Protein AF-A0A5S3W8J3-F1 (afdb_monomer)

Secondary structure (DSSP, 8-state):
---PPBTBTTBPEEPP-S---HHHHHHHHTTSS-------HHHHHTBTT-----SS-TTTTS--GGGSPB-SSHHHHHHHH-TTS-HHHHHHHHHHHHHHHHTT-SEEEEE-SSS---GGGBSBTTBEEEEETTEEEEE-EE-S-HHHHHHHHTTS---HHHHHHHHHHHHHTTSEEEEEEESTTBHHHHHHT-----EEEEEEEEE-THHHHB--TTTBPP--

pLDDT: mean 80.4, std 16.74, range [37.88, 96.88]

Solvent-accessible surface area (backbone atoms only — not comparable to full-atom values): 12838 Å² total; per-residue (Å²): 128,83,89,72,32,59,17,12,87,91,20,22,30,47,54,64,82,87,74,78,27,68,70,61,45,57,59,40,65,76,71,57,86,85,85,82,87,78,85,43,63,53,42,37,74,38,32,76,75,28,84,54,69,45,91,89,38,94,64,41,40,52,63,50,64,82,82,40,54,79,43,80,78,17,40,66,54,34,56,75,49,42,86,85,59,50,74,67,50,47,52,51,52,51,50,50,50,53,56,28,60,78,66,78,36,60,53,38,32,32,29,69,48,89,68,91,72,76,61,92,66,37,26,47,101,91,30,30,23,32,29,57,95,92,46,73,48,79,32,54,67,48,89,59,37,45,38,58,56,50,16,62,76,67,73,42,94,48,54,51,70,59,46,52,55,42,51,56,51,39,33,26,52,53,57,28,45,72,28,64,45,32,39,64,35,13,55,56,29,55,75,60,76,60,94,57,92,50,75,68,53,33,29,39,43,27,58,37,71,59,38,36,38,33,53,50,59,85,41,58,60,76,88,127

Structure (mmCIF, N/CA/C/O backbone):
data_AF-A0A5S3W8J3-F1
#
_entry.id   AF-A0A5S3W8J3-F1
#
loop_
_atom_site.group_PDB
_atom_site.id
_atom_site.type_symbol
_atom_site.label_atom_id
_atom_site.label_alt_id
_atom_site.label_comp_id
_atom_site.label_asym_id
_atom_site.label_entity_id
_atom_site.label_seq_id
_atom_site.pdbx_PDB_ins_code
_atom_site.Cartn_x
_atom_site.Cartn_y
_atom_site.Cartn_z
_atom_site.occupancy
_atom_site.B_iso_or_equiv
_atom_site.auth_seq_id
_atom_site.auth_comp_id
_atom_site.auth_asym_id
_atom_site.auth_atom_id
_atom_site.pdbx_PDB_model_num
ATOM 1 N N . MET A 1 1 ? 26.047 4.922 -21.333 1.00 49.88 1 MET A N 1
ATOM 2 C CA . MET A 1 1 ? 25.301 4.084 -20.369 1.00 49.88 1 MET A CA 1
ATOM 3 C C . MET A 1 1 ? 24.107 3.508 -21.102 1.00 49.88 1 MET A C 1
ATOM 5 O O . MET A 1 1 ? 23.427 4.288 -21.758 1.00 49.88 1 MET A O 1
ATOM 9 N N . LYS A 1 2 ? 23.883 2.186 -21.056 1.00 52.09 2 LYS A N 1
ATOM 10 C CA . LYS A 1 2 ? 22.589 1.620 -21.470 1.00 52.09 2 LYS A CA 1
ATOM 11 C C . LYS A 1 2 ? 21.506 2.302 -20.625 1.00 52.09 2 LYS A C 1
ATOM 13 O O . LYS A 1 2 ? 21.704 2.461 -19.422 1.00 52.09 2 LYS A O 1
ATOM 18 N N . ASN A 1 3 ? 20.427 2.769 -21.249 1.00 63.28 3 ASN A N 1
ATO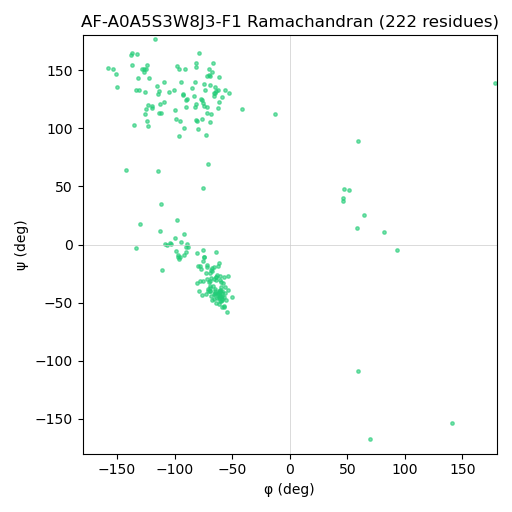M 19 C CA . ASN A 1 3 ? 19.243 3.180 -20.502 1.00 63.28 3 ASN A CA 1
ATOM 20 C C . ASN A 1 3 ? 18.641 1.903 -19.925 1.00 63.28 3 ASN A C 1
ATOM 22 O O . ASN A 1 3 ? 18.110 1.091 -20.672 1.00 63.28 3 ASN A O 1
ATOM 26 N N . VAL A 1 4 ? 18.825 1.703 -18.625 1.00 82.56 4 VAL A N 1
ATOM 27 C CA . VAL A 1 4 ? 18.239 0.583 -17.897 1.00 82.56 4 VAL A CA 1
ATOM 28 C C . VAL A 1 4 ? 16.881 1.044 -17.378 1.00 82.56 4 VAL A C 1
ATOM 30 O O . VAL A 1 4 ? 16.799 2.082 -16.712 1.00 82.56 4 VAL A O 1
ATOM 33 N N . ASN A 1 5 ? 15.823 0.311 -17.723 1.00 88.31 5 ASN A N 1
ATOM 34 C CA . ASN A 1 5 ? 14.450 0.661 -17.369 1.00 88.31 5 ASN A CA 1
ATOM 35 C C . ASN A 1 5 ? 14.268 0.686 -15.846 1.00 88.31 5 ASN A C 1
ATOM 37 O O . ASN A 1 5 ? 14.860 -0.119 -15.124 1.00 88.31 5 ASN A O 1
ATOM 41 N N . LEU A 1 6 ? 13.447 1.611 -15.341 1.00 89.94 6 LEU A N 1
ATOM 42 C CA . LEU A 1 6 ? 13.066 1.595 -13.926 1.00 89.94 6 LEU A CA 1
ATOM 43 C C . LEU A 1 6 ? 12.250 0.334 -13.649 1.00 89.94 6 LEU A C 1
ATOM 45 O O . LEU A 1 6 ? 11.290 0.077 -14.372 1.00 89.94 6 LEU A O 1
ATOM 49 N N . GLY A 1 7 ? 12.612 -0.407 -12.602 1.00 90.38 7 GLY A N 1
ATOM 50 C CA . GLY A 1 7 ? 11.942 -1.660 -12.258 1.00 90.38 7 GLY A CA 1
ATOM 51 C C . GLY A 1 7 ? 12.414 -2.872 -13.051 1.00 90.38 7 GLY A C 1
ATOM 52 O O . GLY A 1 7 ? 11.766 -3.902 -12.984 1.00 90.38 7 GLY A O 1
ATOM 53 N N . SER A 1 8 ? 13.503 -2.781 -13.810 1.00 93.12 8 SER A N 1
ATOM 54 C CA . SER A 1 8 ? 14.156 -3.973 -14.380 1.00 93.12 8 SER A CA 1
ATOM 55 C C . SER A 1 8 ? 15.010 -4.690 -13.328 1.00 93.12 8 SER A C 1
ATOM 57 O O . SER A 1 8 ? 15.373 -4.085 -12.318 1.00 93.12 8 SER A O 1
ATOM 59 N N . ALA A 1 9 ? 15.416 -5.933 -13.579 1.00 91.81 9 ALA A N 1
ATOM 60 C CA . ALA A 1 9 ? 16.305 -6.705 -12.706 1.00 91.81 9 ALA A CA 1
ATOM 61 C C . ALA A 1 9 ? 17.651 -5.995 -12.470 1.00 91.81 9 ALA A C 1
ATOM 63 O O . ALA A 1 9 ? 18.241 -6.060 -11.393 1.00 91.81 9 ALA A O 1
ATOM 64 N N . GLU A 1 10 ? 18.143 -5.265 -13.477 1.00 90.69 10 GLU A N 1
ATOM 65 C CA . GLU A 1 10 ? 19.367 -4.466 -13.371 1.00 90.69 10 GLU A CA 1
ATOM 66 C C . GLU A 1 10 ? 19.153 -3.148 -12.599 1.00 90.69 10 GLU A C 1
ATOM 68 O O . GLU A 1 10 ? 20.113 -2.568 -12.078 1.00 90.69 10 GLU A O 1
ATOM 73 N N . ASN A 1 11 ? 17.910 -2.662 -12.505 1.00 91.25 11 ASN A N 1
ATOM 74 C CA . ASN A 1 11 ? 17.557 -1.424 -11.814 1.00 91.25 11 ASN A CA 1
ATOM 75 C C . ASN A 1 11 ? 16.214 -1.513 -11.058 1.00 91.25 11 ASN A C 1
ATOM 77 O O . ASN A 1 11 ? 15.269 -0.773 -11.382 1.00 91.25 11 ASN A O 1
ATOM 81 N N . PRO A 1 12 ? 16.126 -2.385 -10.037 1.00 92.69 12 PRO A N 1
ATOM 82 C CA . PRO A 1 12 ? 14.902 -2.587 -9.283 1.00 92.69 12 PRO A CA 1
ATOM 83 C C . PRO A 1 12 ? 14.545 -1.334 -8.486 1.00 92.69 12 PRO A C 1
ATOM 85 O O . PRO A 1 12 ? 15.412 -0.518 -8.136 1.00 92.69 12 PRO A O 1
ATOM 88 N N . ILE A 1 13 ? 13.258 -1.193 -8.173 1.00 92.00 13 ILE A N 1
ATOM 89 C CA . ILE A 1 13 ? 12.790 -0.153 -7.255 1.00 92.00 13 ILE A CA 1
ATOM 90 C C . ILE A 1 13 ? 13.006 -0.609 -5.822 1.00 92.00 13 ILE A C 1
ATOM 92 O O . ILE A 1 13 ? 12.465 -1.617 -5.385 1.00 92.00 13 ILE A O 1
ATOM 96 N N . ILE A 1 14 ? 13.782 0.169 -5.083 1.00 88.12 14 ILE A N 1
ATOM 97 C CA . ILE A 1 14 ? 14.005 -0.030 -3.662 1.00 88.12 14 ILE A CA 1
ATOM 98 C C . ILE A 1 14 ? 12.751 0.420 -2.923 1.00 88.12 14 ILE A C 1
ATOM 100 O O . ILE A 1 14 ? 12.330 1.578 -3.014 1.00 88.12 14 ILE A O 1
ATOM 104 N N . LEU A 1 15 ? 12.142 -0.515 -2.208 1.00 86.25 15 LEU A N 1
ATOM 105 C CA . LEU A 1 15 ? 10.943 -0.261 -1.438 1.00 86.25 15 LEU A CA 1
ATOM 106 C C . LEU A 1 15 ? 11.244 0.624 -0.238 1.00 86.25 15 LEU A C 1
ATOM 108 O O . LEU A 1 15 ? 12.286 0.542 0.410 1.00 86.25 15 LEU A O 1
ATOM 112 N N . LYS A 1 16 ? 10.268 1.460 0.090 1.00 75.19 16 LYS A N 1
ATOM 113 C CA . LYS A 1 16 ? 10.188 2.123 1.382 1.00 75.19 16 LYS A CA 1
ATOM 114 C C . LYS A 1 16 ? 10.036 1.031 2.459 1.00 75.19 16 LYS A C 1
ATOM 116 O O . LYS A 1 16 ? 9.041 0.316 2.431 1.00 75.19 16 LYS A O 1
ATOM 121 N N . ASN A 1 17 ? 11.000 0.911 3.383 1.00 62.25 17 ASN A N 1
ATOM 122 C CA . ASN A 1 17 ? 11.028 -0.111 4.447 1.00 62.25 17 ASN A CA 1
ATOM 123 C C . ASN A 1 17 ? 9.647 -0.345 5.094 1.00 62.25 17 ASN A C 1
ATOM 125 O O . ASN A 1 17 ? 9.070 0.546 5.726 1.00 62.25 17 ASN A O 1
ATOM 129 N N . LYS A 1 18 ? 9.103 -1.560 4.957 1.00 55.25 18 LYS A N 1
ATOM 130 C CA . LYS A 1 18 ? 7.740 -1.880 5.407 1.00 55.25 18 LYS A CA 1
ATOM 131 C C . LYS A 1 18 ? 7.605 -1.878 6.931 1.00 55.25 18 LYS A C 1
ATOM 133 O O . LYS A 1 18 ? 6.576 -1.463 7.457 1.00 55.25 18 LYS A O 1
ATOM 138 N N . HIS A 1 19 ? 8.646 -2.237 7.677 1.00 49.50 19 HIS A N 1
ATOM 139 C CA . HIS A 1 19 ? 8.523 -2.494 9.113 1.00 49.50 19 HIS A CA 1
ATOM 140 C C . HIS A 1 19 ? 9.657 -1.839 9.893 1.00 49.50 19 HIS A C 1
ATOM 142 O O . HIS A 1 19 ? 10.770 -2.344 9.934 1.00 49.50 19 HIS A O 1
ATOM 148 N N . GLN A 1 20 ? 9.357 -0.718 10.547 1.00 47.09 20 GLN A N 1
ATOM 149 C CA . GLN A 1 20 ? 10.141 -0.306 11.703 1.00 47.09 20 GLN A CA 1
ATOM 150 C C . GLN A 1 20 ? 9.402 -0.804 12.923 1.00 47.09 20 GLN A C 1
ATOM 152 O O . GLN A 1 20 ? 8.443 -0.191 13.393 1.00 47.09 20 GLN A O 1
ATOM 157 N N . ASP A 1 21 ? 9.811 -1.984 13.351 1.00 48.62 21 ASP A N 1
ATOM 158 C CA . ASP A 1 21 ? 9.540 -2.462 14.680 1.00 48.62 21 ASP A CA 1
ATOM 159 C C . ASP A 1 21 ? 10.894 -2.701 15.325 1.00 48.62 21 ASP A C 1
ATOM 161 O O . ASP A 1 21 ? 11.708 -3.454 14.797 1.00 48.62 21 ASP A O 1
ATOM 165 N N . ILE A 1 22 ? 11.203 -1.976 16.390 1.00 45.53 22 ILE A N 1
ATOM 166 C CA . ILE A 1 22 ? 12.603 -1.704 16.730 1.00 45.53 22 ILE A CA 1
ATOM 167 C C . ILE A 1 22 ? 13.326 -2.957 17.270 1.00 45.53 22 ILE A C 1
ATOM 169 O O . ILE A 1 22 ? 14.545 -3.090 17.192 1.00 45.53 22 ILE A O 1
ATOM 173 N N . GLU A 1 23 ? 12.570 -3.972 17.692 1.00 46.81 23 GLU A N 1
ATOM 174 C CA . GLU A 1 23 ? 13.082 -5.323 17.961 1.00 46.81 23 GLU A CA 1
ATOM 175 C C . GLU A 1 23 ? 13.475 -6.078 16.670 1.00 46.81 23 GLU A C 1
ATOM 177 O O . GLU A 1 23 ? 14.518 -6.738 16.626 1.00 46.81 23 GLU A O 1
ATOM 182 N N . SER A 1 24 ? 12.712 -5.930 15.581 1.00 43.75 24 SER A N 1
ATOM 183 C CA . SER A 1 24 ? 13.071 -6.434 14.245 1.00 43.75 24 SER A CA 1
ATOM 184 C C . SER A 1 24 ? 14.255 -5.658 13.656 1.00 43.75 24 SER A C 1
ATOM 186 O O . SER A 1 24 ? 15.147 -6.262 13.060 1.00 43.75 24 SER A O 1
ATOM 188 N N . GLU A 1 25 ? 14.346 -4.350 13.912 1.00 42.38 25 GLU A N 1
ATOM 189 C CA . GLU A 1 25 ? 15.518 -3.536 13.566 1.00 42.38 25 GLU A CA 1
ATOM 190 C C . GLU A 1 25 ? 16.756 -3.926 14.374 1.00 42.38 25 GLU A C 1
ATOM 192 O O . GLU A 1 25 ? 17.839 -3.960 13.813 1.00 42.38 25 GLU A O 1
ATOM 197 N N . LYS A 1 26 ? 16.650 -4.307 15.653 1.00 45.38 26 LYS A N 1
ATOM 198 C CA . LYS A 1 26 ? 17.792 -4.836 16.430 1.00 45.38 26 LYS A CA 1
ATOM 199 C C . LYS A 1 26 ? 18.266 -6.204 15.936 1.00 45.38 26 LYS A C 1
ATOM 201 O O . LYS A 1 26 ? 19.452 -6.515 16.071 1.00 45.38 26 LYS A O 1
ATOM 206 N N . TYR A 1 27 ? 17.378 -7.018 15.366 1.00 41.97 27 TYR A N 1
ATOM 207 C CA . TYR A 1 27 ? 17.739 -8.276 14.704 1.00 41.97 27 TYR A CA 1
ATOM 208 C C . TYR A 1 27 ? 18.439 -8.027 13.353 1.00 41.97 27 TYR A C 1
ATOM 210 O O . TYR A 1 27 ? 19.477 -8.638 13.081 1.00 41.97 27 TYR A O 1
ATOM 218 N N . TYR A 1 28 ? 17.947 -7.071 12.556 1.00 38.44 28 TYR A N 1
ATOM 219 C CA . TYR A 1 28 ? 18.505 -6.703 11.246 1.00 38.44 28 TYR A CA 1
ATOM 220 C C . TYR A 1 28 ? 19.733 -5.777 11.307 1.00 38.44 28 TYR A C 1
ATOM 222 O O . TYR A 1 28 ? 20.656 -5.956 10.521 1.00 38.44 28 TYR A O 1
ATOM 230 N N . ALA A 1 29 ? 19.844 -4.872 12.280 1.00 41.94 29 ALA A N 1
ATOM 231 C CA . ALA A 1 29 ? 21.015 -4.018 12.517 1.00 41.94 29 ALA A CA 1
ATOM 232 C C . ALA A 1 29 ? 22.239 -4.824 12.979 1.00 41.94 29 ALA A C 1
ATOM 234 O O . ALA A 1 29 ? 23.376 -4.410 12.760 1.00 41.94 29 ALA A O 1
ATOM 235 N N . ARG A 1 30 ? 22.027 -6.020 13.549 1.00 44.19 30 ARG A N 1
ATOM 236 C CA . ARG A 1 30 ? 23.094 -7.018 13.742 1.00 44.19 30 ARG A CA 1
ATOM 237 C C . ARG A 1 30 ? 23.500 -7.720 12.435 1.00 44.19 30 ARG A C 1
ATOM 239 O O . ARG A 1 30 ? 24.518 -8.405 12.434 1.00 44.19 30 ARG A O 1
ATOM 246 N N . HIS A 1 31 ? 22.747 -7.551 11.341 1.00 38.81 31 HIS A N 1
ATOM 247 C CA . HIS A 1 31 ? 22.879 -8.335 10.108 1.00 38.81 31 HIS A CA 1
ATOM 248 C C . HIS A 1 31 ? 22.887 -7.576 8.765 1.00 38.81 31 HIS A C 1
ATOM 250 O O . HIS A 1 31 ? 23.117 -8.264 7.772 1.00 38.81 31 HIS A O 1
ATOM 256 N N . LYS A 1 32 ? 22.721 -6.240 8.670 1.00 37.88 32 LYS A N 1
ATOM 257 C CA . LYS A 1 32 ? 23.235 -5.384 7.565 1.00 37.88 32 LYS A CA 1
ATOM 258 C C . LYS A 1 32 ? 22.868 -3.892 7.699 1.00 37.88 32 LYS A C 1
ATOM 260 O O . LYS A 1 32 ? 21.759 -3.531 8.049 1.00 37.88 32 LYS A O 1
ATOM 265 N N . ASN A 1 33 ? 23.862 -3.065 7.374 1.00 38.34 33 ASN A N 1
ATOM 266 C CA . ASN A 1 33 ? 23.920 -1.611 7.173 1.00 38.34 33 ASN A CA 1
ATOM 267 C C . ASN A 1 33 ? 22.609 -0.799 7.044 1.00 38.34 33 ASN A C 1
ATOM 269 O O . ASN A 1 33 ? 22.008 -0.783 5.979 1.00 38.34 33 ASN A O 1
ATOM 273 N N . GLY A 1 34 ? 22.360 0.040 8.060 1.00 44.78 34 GLY A N 1
ATOM 274 C CA . GLY A 1 34 ? 21.837 1.411 7.952 1.00 44.78 34 GLY A CA 1
ATOM 275 C C . GLY A 1 34 ? 20.473 1.597 7.290 1.00 44.78 34 GLY A C 1
ATOM 276 O O . GLY A 1 34 ? 20.418 1.919 6.109 1.00 44.78 34 GLY A O 1
ATOM 277 N N . ASP A 1 35 ? 19.402 1.542 8.083 1.00 39.00 35 ASP A N 1
ATOM 278 C CA . ASP A 1 35 ? 18.038 1.777 7.607 1.00 39.00 35 ASP A CA 1
ATOM 279 C C . ASP A 1 35 ? 17.439 3.106 8.095 1.00 39.00 35 ASP A C 1
ATOM 281 O O . ASP A 1 35 ? 17.642 3.556 9.223 1.00 39.00 35 ASP A O 1
ATOM 285 N N . MET A 1 36 ? 16.727 3.764 7.176 1.00 42.25 36 MET A N 1
ATOM 286 C CA . MET A 1 36 ? 16.136 5.096 7.307 1.00 42.25 36 MET A CA 1
ATOM 287 C C . MET A 1 36 ? 14.758 5.034 7.979 1.00 42.25 36 MET A C 1
ATOM 289 O O . MET A 1 36 ? 13.901 4.248 7.577 1.00 42.25 36 MET A O 1
ATOM 293 N N . TYR A 1 37 ? 14.526 5.932 8.943 1.00 44.09 37 TYR A N 1
ATOM 294 C CA . TYR A 1 37 ? 13.247 6.064 9.639 1.00 44.09 37 TYR A CA 1
ATOM 295 C C . TYR A 1 37 ? 12.110 6.532 8.728 1.00 44.09 37 TYR A C 1
ATOM 297 O O . TYR A 1 37 ? 12.206 7.568 8.068 1.00 44.09 37 TYR A O 1
ATOM 305 N N . ILE A 1 38 ? 11.001 5.792 8.732 1.00 51.91 38 ILE A N 1
ATOM 306 C CA . ILE A 1 38 ? 9.759 6.189 8.073 1.00 51.91 38 ILE A CA 1
ATOM 307 C C . ILE A 1 38 ? 8.837 6.767 9.130 1.00 51.91 38 ILE A C 1
ATOM 309 O O . ILE A 1 38 ? 8.249 6.057 9.945 1.00 51.91 38 ILE A O 1
ATOM 313 N N . HIS A 1 39 ? 8.679 8.082 9.062 1.00 55.72 39 HIS A N 1
ATOM 314 C CA . HIS A 1 39 ? 7.758 8.831 9.896 1.00 55.72 39 HIS A CA 1
ATOM 315 C C . HIS A 1 39 ? 6.310 8.371 9.656 1.00 55.72 39 HIS A C 1
ATOM 317 O O . HIS A 1 39 ? 5.812 8.423 8.529 1.00 55.72 39 HIS A O 1
ATOM 323 N N . ARG A 1 40 ? 5.638 7.927 10.728 1.00 68.50 40 ARG A N 1
ATOM 324 C CA . ARG A 1 40 ? 4.272 7.363 10.735 1.00 68.50 40 ARG A CA 1
ATOM 325 C C . ARG A 1 40 ? 3.322 8.284 11.517 1.00 68.50 40 ARG A C 1
ATOM 327 O O . ARG A 1 40 ? 2.803 7.890 12.564 1.00 68.50 40 ARG A O 1
ATOM 334 N N . PRO A 1 41 ? 3.102 9.525 11.046 1.00 69.44 41 PRO A N 1
ATOM 335 C CA . PRO A 1 41 ? 2.558 10.598 11.872 1.00 69.44 41 PRO A CA 1
ATOM 336 C C . PRO A 1 41 ? 1.156 10.306 12.392 1.00 69.44 41 PRO A C 1
ATOM 338 O O . PRO A 1 41 ? 0.873 10.579 13.551 1.00 69.44 41 PRO A O 1
ATOM 341 N N . LEU A 1 42 ? 0.268 9.750 11.560 1.00 84.00 42 LEU A N 1
ATOM 342 C CA . LEU A 1 42 ? -1.132 9.576 11.952 1.00 84.00 42 LEU A CA 1
ATOM 343 C C . LEU A 1 42 ? -1.333 8.371 12.867 1.00 84.00 42 LEU A C 1
ATOM 345 O O . LEU A 1 42 ? -2.082 8.478 13.836 1.00 84.00 42 LEU A O 1
ATOM 349 N N . LEU A 1 43 ? -0.655 7.248 12.605 1.00 84.88 43 LEU A N 1
ATOM 350 C CA . LEU A 1 43 ? -0.687 6.101 13.517 1.00 84.88 43 LEU A CA 1
ATOM 351 C C . LEU A 1 43 ? -0.142 6.489 14.898 1.00 84.88 43 LEU A C 1
ATOM 353 O O . LEU A 1 43 ? -0.766 6.178 15.914 1.00 84.88 43 LEU A O 1
ATOM 357 N N . GLN A 1 44 ? 0.978 7.219 14.926 1.00 80.62 44 GLN A N 1
ATOM 358 C CA . GLN A 1 44 ? 1.604 7.669 16.168 1.00 80.62 44 GLN A CA 1
ATOM 359 C C . GLN A 1 44 ? 0.727 8.673 16.926 1.00 80.62 44 GLN A C 1
ATOM 361 O O . GLN A 1 44 ? 0.480 8.519 18.120 1.00 80.62 44 GLN A O 1
ATOM 366 N N . MET A 1 45 ? 0.191 9.668 16.220 1.00 82.88 45 MET A N 1
ATOM 367 C CA . MET A 1 45 ? -0.644 10.721 16.802 1.00 82.88 45 MET A CA 1
ATOM 368 C C . MET A 1 45 ? -1.966 10.204 17.385 1.00 82.88 45 MET A C 1
ATOM 370 O O . MET A 1 45 ? -2.520 10.829 18.288 1.00 82.88 45 MET A O 1
ATOM 374 N N . HIS A 1 46 ? -2.508 9.104 16.857 1.00 87.25 46 HIS A N 1
ATOM 375 C CA . HIS A 1 46 ? -3.871 8.663 17.164 1.00 87.25 46 HIS A CA 1
ATOM 376 C C . HIS A 1 46 ? -3.961 7.354 17.955 1.00 87.25 46 HIS A C 1
ATOM 378 O O . HIS A 1 46 ? -5.061 6.811 18.092 1.00 87.25 46 HIS A O 1
ATOM 384 N N . THR A 1 47 ? -2.852 6.852 18.502 1.00 85.69 47 THR A N 1
ATOM 385 C CA . THR A 1 47 ? -2.845 5.627 19.316 1.00 85.69 47 THR A CA 1
ATOM 386 C C . THR A 1 47 ? -2.193 5.834 20.682 1.00 85.69 47 THR A C 1
ATOM 388 O O . THR A 1 47 ? -1.288 6.645 20.841 1.00 85.69 47 THR A O 1
ATOM 391 N N . LYS A 1 48 ? -2.668 5.087 21.688 1.00 76.69 48 LYS A N 1
ATOM 392 C CA . LYS A 1 48 ? -2.302 5.243 23.111 1.00 76.69 48 LYS A CA 1
ATOM 393 C C . LYS A 1 48 ? -0.819 5.001 23.442 1.00 76.69 48 LYS A C 1
ATOM 395 O O . LYS A 1 48 ? -0.377 5.433 24.498 1.00 76.69 48 LYS A O 1
ATOM 400 N N . ASN A 1 49 ? -0.055 4.334 22.575 1.00 62.75 49 ASN A N 1
ATOM 401 C CA . ASN A 1 49 ? 1.272 3.794 22.904 1.00 62.75 49 ASN A CA 1
ATOM 402 C C . ASN A 1 49 ? 2.472 4.675 22.476 1.00 62.75 49 ASN A C 1
ATOM 404 O O . ASN A 1 49 ? 3.572 4.146 22.371 1.00 62.75 49 ASN A O 1
ATOM 408 N N . ASN A 1 50 ? 2.305 5.989 22.242 1.00 58.66 50 ASN A N 1
ATOM 409 C CA . ASN A 1 50 ? 3.365 6.827 21.628 1.00 58.66 50 ASN A CA 1
ATOM 410 C C . ASN A 1 50 ? 3.707 8.140 22.355 1.00 58.66 50 ASN A C 1
ATOM 412 O O . ASN A 1 50 ? 4.254 9.045 21.728 1.00 58.66 50 ASN A O 1
ATOM 416 N N . HIS A 1 51 ? 3.348 8.316 23.629 1.00 51.81 51 HIS A N 1
ATOM 417 C CA . HIS A 1 51 ? 3.354 9.663 24.226 1.00 51.81 51 HIS A CA 1
ATOM 418 C C . HIS A 1 51 ? 4.435 9.975 25.256 1.00 51.81 51 HIS A C 1
ATOM 420 O O . HIS A 1 51 ? 4.499 11.122 25.690 1.00 51.81 51 HIS A O 1
ATOM 426 N N . GLU A 1 52 ? 5.332 9.050 25.587 1.00 46.44 52 GLU A N 1
ATOM 427 C CA . GLU A 1 52 ? 6.450 9.378 26.474 1.00 46.44 52 GLU A CA 1
ATOM 428 C C . GLU A 1 52 ? 7.770 9.001 25.811 1.00 46.44 52 GLU A C 1
ATOM 430 O O . GLU A 1 52 ? 8.041 7.830 25.566 1.00 46.44 52 GLU A O 1
ATOM 435 N N . LEU A 1 53 ? 8.549 10.038 25.481 1.00 52.84 53 LEU A N 1
ATOM 436 C CA . LEU A 1 53 ? 9.982 9.933 25.244 1.00 52.84 53 LEU A CA 1
ATOM 437 C C . LEU A 1 53 ? 10.638 9.717 26.617 1.00 52.84 53 LEU A C 1
ATOM 439 O O . LEU A 1 53 ? 10.876 10.672 27.358 1.00 52.84 53 LEU A O 1
ATOM 443 N N . ASP A 1 54 ? 10.859 8.464 26.982 1.00 52.69 54 ASP A N 1
ATOM 444 C CA . ASP A 1 54 ? 11.828 8.078 27.993 1.00 52.69 54 ASP A CA 1
ATOM 445 C C . ASP A 1 54 ? 13.223 8.571 27.569 1.00 52.69 54 ASP A C 1
ATOM 447 O O . ASP A 1 54 ? 13.694 8.343 26.456 1.00 52.69 54 ASP A O 1
ATOM 451 N N . LYS A 1 55 ? 13.892 9.295 28.465 1.00 56.66 55 LYS A N 1
ATOM 452 C CA . LYS A 1 55 ? 15.229 9.842 28.203 1.00 56.66 55 LYS A CA 1
ATOM 453 C C . LYS A 1 55 ? 16.308 8.759 28.196 1.00 56.66 55 LYS A C 1
ATOM 455 O O . LYS A 1 55 ? 17.378 9.008 27.642 1.00 56.66 55 LYS A O 1
ATOM 460 N N . ASP A 1 56 ? 16.020 7.601 28.787 1.00 59.31 56 ASP A N 1
ATOM 461 C CA . ASP A 1 56 ? 16.928 6.459 28.880 1.00 59.31 56 ASP A CA 1
ATOM 462 C C . ASP A 1 56 ? 16.671 5.411 27.777 1.00 59.31 56 ASP A C 1
ATOM 464 O O . ASP A 1 56 ? 17.511 4.538 27.554 1.00 59.31 56 ASP A O 1
ATOM 468 N N . ASP A 1 57 ? 15.559 5.532 27.039 1.00 56.47 57 ASP A N 1
ATOM 469 C CA . ASP A 1 57 ? 15.235 4.707 25.872 1.00 56.47 57 ASP A CA 1
ATOM 470 C C . ASP A 1 57 ? 15.005 5.591 24.630 1.00 56.47 57 ASP A C 1
ATOM 472 O O . ASP A 1 57 ? 13.928 6.167 24.476 1.00 56.47 57 ASP A O 1
ATOM 476 N N . PRO A 1 58 ? 15.971 5.701 23.698 1.00 54.7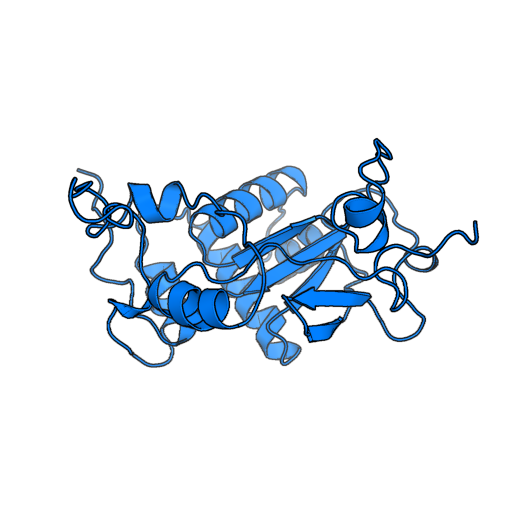8 58 PRO A N 1
ATOM 477 C CA . PRO A 1 58 ? 15.827 6.521 22.491 1.00 54.78 58 PRO A CA 1
ATOM 478 C C . PRO A 1 58 ? 14.715 6.045 21.532 1.00 54.78 58 PRO A C 1
ATOM 480 O O . PRO A 1 58 ? 14.431 6.728 20.548 1.00 54.78 58 PRO A O 1
ATOM 483 N N . GLU A 1 59 ? 14.096 4.891 21.799 1.00 50.94 59 GLU A N 1
ATOM 484 C CA . GLU A 1 59 ? 13.000 4.284 21.028 1.00 50.94 59 GLU A CA 1
ATOM 485 C C . GLU A 1 59 ? 11.611 4.620 21.585 1.00 50.94 59 GLU A C 1
ATOM 487 O O . GLU A 1 59 ? 10.577 4.356 20.959 1.00 50.94 59 GLU A O 1
ATOM 492 N N . SER A 1 60 ? 11.580 5.206 22.775 1.00 52.56 60 SER A N 1
ATOM 493 C CA . SER A 1 60 ? 10.365 5.642 23.441 1.00 52.56 60 SER A CA 1
ATOM 494 C C . SER A 1 60 ? 9.644 6.721 22.613 1.00 52.56 60 SER A C 1
ATOM 496 O O . SER A 1 60 ? 10.244 7.629 22.046 1.00 52.56 60 SER A O 1
ATOM 498 N N . GLY A 1 61 ? 8.329 6.578 22.439 1.00 55.22 61 GLY A N 1
ATOM 499 C CA . GLY A 1 61 ? 7.528 7.439 21.554 1.00 55.22 61 GLY A CA 1
ATOM 500 C C . GLY A 1 61 ? 7.327 6.922 20.120 1.00 55.22 61 GLY A C 1
ATOM 501 O O . GLY A 1 61 ? 6.544 7.511 19.372 1.00 55.22 61 GLY A O 1
ATOM 502 N N . LEU A 1 62 ? 7.956 5.806 19.731 1.00 63.12 62 LEU A N 1
ATOM 503 C CA . LEU A 1 62 ? 7.703 5.140 18.450 1.00 63.12 62 LEU A CA 1
ATOM 504 C C . LEU A 1 62 ? 6.662 4.015 18.577 1.00 63.12 62 LEU A C 1
ATOM 506 O O . LEU A 1 62 ? 6.668 3.229 19.523 1.00 63.12 62 LEU A O 1
ATOM 510 N N . PHE A 1 63 ? 5.778 3.914 17.580 1.00 71.94 63 PHE A N 1
ATOM 511 C CA . PHE A 1 63 ? 4.774 2.853 17.522 1.00 71.94 63 PHE A CA 1
ATOM 512 C C . PHE A 1 63 ? 5.416 1.502 17.203 1.00 71.94 63 PHE A C 1
ATOM 514 O O . PHE A 1 63 ? 5.948 1.320 16.109 1.00 71.94 63 PHE A O 1
ATOM 521 N N . ALA A 1 64 ? 5.293 0.548 18.124 1.00 72.31 64 ALA A N 1
ATOM 522 C CA . ALA A 1 64 ? 5.874 -0.787 18.011 1.00 72.31 64 ALA A CA 1
ATOM 523 C C . ALA A 1 64 ? 4.790 -1.866 17.838 1.00 72.31 64 ALA A C 1
ATOM 525 O O . ALA A 1 64 ? 4.004 -2.121 18.757 1.00 72.31 64 ALA A O 1
ATOM 526 N N . PHE A 1 65 ? 4.747 -2.517 16.671 1.00 74.50 65 PHE A N 1
ATOM 527 C CA . PHE A 1 65 ? 3.725 -3.524 16.350 1.00 74.50 65 PHE A CA 1
ATOM 528 C C . PHE A 1 65 ? 3.884 -4.824 17.159 1.00 74.50 65 PHE A C 1
ATOM 530 O O . PHE A 1 65 ? 2.868 -5.432 17.499 1.00 74.50 65 PHE A O 1
ATOM 537 N N . HIS A 1 66 ? 5.101 -5.246 17.531 1.00 72.19 66 HIS A N 1
ATOM 538 C CA . HIS A 1 66 ? 5.317 -6.455 18.344 1.00 72.19 66 HIS A CA 1
ATOM 539 C C . HIS A 1 66 ? 4.643 -6.383 19.712 1.00 72.19 66 HIS A C 1
ATOM 541 O O . HIS A 1 66 ? 4.279 -7.420 20.257 1.00 72.19 66 HIS A O 1
ATOM 547 N N . LYS A 1 67 ? 4.449 -5.175 20.260 1.00 72.75 67 LYS A N 1
ATOM 548 C CA . LYS A 1 67 ? 3.800 -4.971 21.564 1.00 72.75 67 LYS A CA 1
ATOM 549 C C . LYS A 1 67 ? 2.282 -5.172 21.511 1.00 72.75 67 LYS A C 1
ATOM 551 O O . LYS A 1 67 ? 1.632 -5.198 22.555 1.00 72.75 67 LYS A O 1
ATOM 556 N N . LEU A 1 68 ? 1.701 -5.272 20.316 1.00 79.81 68 LEU A N 1
ATOM 557 C CA . LEU A 1 68 ? 0.276 -5.517 20.132 1.00 79.81 68 LEU A CA 1
ATOM 558 C C . LEU A 1 68 ? -0.049 -7.001 20.269 1.00 79.81 68 LEU A C 1
ATOM 560 O O . LEU A 1 68 ? 0.763 -7.872 19.956 1.00 79.81 68 LEU A O 1
ATOM 564 N N . ARG A 1 69 ? -1.290 -7.269 20.679 1.00 83.19 69 ARG A N 1
ATOM 565 C CA . ARG A 1 69 ? -1.834 -8.623 20.759 1.00 83.19 69 ARG A CA 1
ATOM 566 C C . ARG A 1 69 ? -1.915 -9.246 19.365 1.00 83.19 69 ARG A C 1
ATOM 568 O O . ARG A 1 69 ? -2.490 -8.631 18.465 1.00 83.19 69 ARG A O 1
ATOM 575 N N . ASP A 1 70 ? -1.426 -10.476 19.252 1.00 84.75 70 ASP A N 1
ATOM 576 C CA . ASP A 1 70 ? -1.658 -11.327 18.087 1.00 84.75 70 ASP A CA 1
ATOM 577 C C . ASP A 1 70 ? -3.100 -11.849 18.070 1.00 84.75 70 ASP A C 1
ATOM 579 O O . ASP A 1 70 ? -3.628 -12.298 19.092 1.00 84.75 70 ASP A O 1
ATOM 583 N N . ASP A 1 71 ? -3.754 -11.758 16.920 1.00 85.19 71 ASP A N 1
ATOM 584 C CA . ASP A 1 71 ? -5.135 -12.184 16.691 1.00 85.19 71 ASP A CA 1
ATOM 585 C C . ASP A 1 71 ? -5.319 -12.433 15.182 1.00 85.19 71 ASP A C 1
ATOM 587 O O . ASP A 1 71 ? -4.613 -11.845 14.366 1.00 85.19 71 ASP A O 1
ATOM 591 N N . LEU A 1 72 ? -6.227 -13.328 14.799 1.00 82.75 72 LEU A N 1
ATOM 592 C CA . LEU A 1 72 ? -6.400 -13.727 13.399 1.00 82.75 72 LEU A CA 1
ATOM 593 C C . LEU A 1 72 ? -7.440 -12.851 12.691 1.00 82.75 72 LEU A C 1
ATOM 595 O O . LEU A 1 72 ? -8.392 -12.342 13.307 1.00 82.75 72 LEU A O 1
ATOM 599 N N . ASP A 1 73 ? -7.254 -12.703 11.379 1.00 83.56 73 ASP A N 1
ATOM 600 C CA . ASP A 1 73 ? -8.139 -11.972 10.469 1.00 83.56 73 ASP A CA 1
ATOM 601 C C . ASP A 1 73 ? -8.442 -10.556 10.983 1.00 83.56 73 ASP A C 1
ATOM 603 O O . ASP A 1 73 ? -9.595 -10.111 11.095 1.00 83.56 73 ASP A O 1
ATOM 607 N N . CYS A 1 74 ? -7.386 -9.852 11.398 1.00 92.25 74 CYS A N 1
ATOM 608 C CA . CYS A 1 74 ? -7.518 -8.551 12.039 1.00 92.25 74 CYS A CA 1
ATOM 609 C C . CYS A 1 74 ? -7.745 -7.406 11.064 1.00 92.25 74 CYS A C 1
ATOM 611 O O . CYS A 1 74 ? -8.249 -6.373 11.505 1.00 92.25 74 CYS A O 1
ATOM 613 N N . PHE A 1 75 ? -7.442 -7.562 9.772 1.00 93.62 75 PHE A N 1
ATOM 614 C CA . PHE A 1 75 ? -7.395 -6.434 8.842 1.00 93.62 75 PHE A CA 1
ATOM 615 C C . PHE A 1 75 ? -8.700 -5.641 8.850 1.00 93.62 75 PHE A C 1
ATOM 617 O O . PHE A 1 75 ? -8.721 -4.470 9.229 1.00 93.62 75 PHE A O 1
ATOM 624 N N . THR A 1 7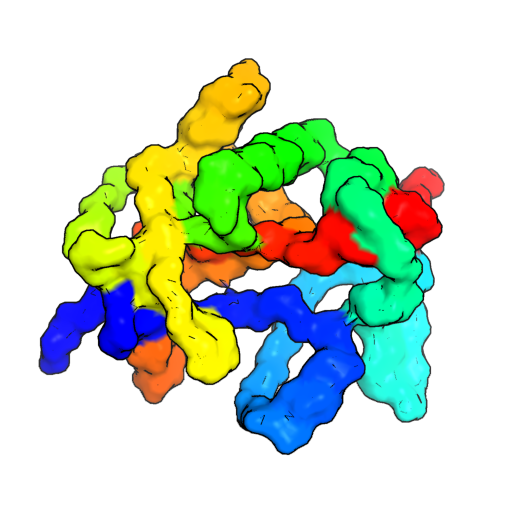6 ? -9.823 -6.298 8.560 1.00 94.81 76 THR A N 1
ATOM 625 C CA . THR A 1 76 ? -11.139 -5.644 8.551 1.00 94.81 76 THR A CA 1
ATOM 626 C C . THR A 1 76 ? -11.485 -5.032 9.910 1.00 94.81 76 THR A C 1
ATOM 628 O O . THR A 1 76 ? -11.960 -3.898 9.958 1.00 94.81 76 THR A O 1
ATOM 631 N N . LYS A 1 77 ? -11.201 -5.728 11.024 1.00 94.56 77 LYS A N 1
ATOM 632 C CA . LYS A 1 77 ? -11.452 -5.226 12.391 1.00 94.56 77 LYS A CA 1
ATOM 633 C C . LYS A 1 77 ? -10.651 -3.947 12.660 1.00 94.56 77 LYS A C 1
ATOM 635 O O . LYS A 1 77 ? -11.193 -2.962 13.162 1.00 94.56 77 LYS A O 1
ATOM 640 N N . ASN A 1 78 ? -9.375 -3.944 12.286 1.00 95.25 78 ASN A N 1
ATOM 641 C CA . ASN A 1 78 ? -8.476 -2.807 12.418 1.00 95.25 78 ASN A CA 1
ATOM 642 C C . ASN A 1 78 ? -9.000 -1.614 11.618 1.00 95.25 78 ASN A C 1
ATOM 644 O O . ASN A 1 78 ? -9.160 -0.534 12.187 1.00 95.25 78 ASN A O 1
ATOM 648 N N . VAL A 1 79 ? -9.380 -1.836 10.355 1.00 95.81 79 VAL A N 1
ATOM 649 C CA . VAL A 1 79 ? -9.924 -0.794 9.476 1.00 95.81 79 VAL A CA 1
ATOM 650 C C . VAL A 1 79 ? -11.188 -0.162 10.057 1.00 95.81 79 VAL A C 1
ATOM 652 O O . VAL A 1 79 ? -11.237 1.059 10.208 1.00 95.81 79 VAL A O 1
ATOM 655 N N . ILE A 1 80 ? -12.200 -0.961 10.410 1.00 94.94 80 ILE A N 1
ATOM 656 C CA . ILE A 1 80 ? -13.494 -0.423 10.866 1.00 94.94 80 ILE A CA 1
ATOM 657 C C . ILE A 1 80 ? -13.431 0.187 12.269 1.00 94.94 80 ILE A C 1
ATOM 659 O O . ILE A 1 80 ? -14.257 1.032 12.605 1.00 94.94 80 ILE A O 1
ATOM 663 N N . SER A 1 81 ? -12.470 -0.238 13.094 1.00 93.88 81 SER A N 1
ATOM 664 C CA . SER A 1 81 ? -12.307 0.283 14.454 1.00 93.88 81 SER A CA 1
ATOM 665 C C . SER A 1 81 ? -11.622 1.646 14.508 1.00 93.88 81 SER A C 1
ATOM 667 O O . SER A 1 81 ? -11.726 2.312 15.534 1.00 93.88 81 SER A O 1
ATOM 669 N N . ASN A 1 82 ? -10.923 2.066 13.446 1.00 94.81 82 ASN A N 1
ATOM 670 C CA . ASN A 1 82 ? -10.198 3.332 13.432 1.00 94.81 82 ASN A CA 1
ATOM 671 C C . ASN A 1 82 ? -11.170 4.516 13.254 1.00 94.81 82 ASN A C 1
ATOM 673 O O . ASN A 1 82 ? -11.649 4.756 12.142 1.00 94.81 82 ASN A O 1
ATOM 677 N N . PRO A 1 83 ? -11.412 5.330 14.302 1.00 93.94 83 PRO A N 1
ATOM 678 C CA . PRO A 1 83 ? -12.386 6.421 14.246 1.00 93.94 83 PRO A CA 1
ATOM 679 C C . PRO A 1 83 ? -11.883 7.632 13.442 1.00 93.94 83 PRO A C 1
ATOM 681 O O . PRO A 1 83 ? -12.604 8.615 13.262 1.00 93.94 83 PRO A O 1
ATOM 684 N N . HIS A 1 84 ? -10.628 7.601 12.987 1.00 94.12 84 HIS A N 1
ATOM 685 C CA . HIS A 1 84 ? -9.986 8.684 12.248 1.00 94.12 84 HIS A CA 1
ATOM 686 C C . HIS A 1 84 ? -9.988 8.457 10.735 1.00 94.12 84 HIS A C 1
ATOM 688 O O . HIS A 1 84 ? -9.600 9.371 9.998 1.00 94.12 84 HIS A O 1
ATOM 694 N N . LEU A 1 85 ? -10.440 7.292 10.261 1.00 95.31 85 LEU A N 1
ATOM 695 C CA . LEU A 1 85 ? -10.671 7.051 8.839 1.00 95.31 85 LEU A CA 1
ATOM 696 C C . LEU A 1 85 ? -12.032 7.594 8.399 1.00 95.31 85 LEU A C 1
ATOM 698 O O . LEU A 1 85 ? -13.040 7.484 9.094 1.00 95.31 85 LEU A O 1
ATOM 702 N N . GLN A 1 86 ? -12.061 8.183 7.210 1.00 94.88 86 GLN A N 1
ATOM 703 C CA . GLN A 1 86 ? -13.299 8.585 6.551 1.00 94.88 86 GLN A CA 1
ATOM 704 C C . GLN A 1 86 ? -13.956 7.387 5.847 1.00 94.88 86 GLN A C 1
ATOM 706 O O . GLN A 1 86 ? -13.254 6.467 5.421 1.00 94.88 86 GLN A O 1
ATOM 711 N N . PRO A 1 87 ? -15.280 7.409 5.602 1.00 95.06 87 PRO A N 1
ATOM 712 C CA . PRO A 1 87 ? -15.975 6.295 4.953 1.00 95.06 87 PRO A CA 1
ATOM 713 C C . PRO A 1 87 ? -15.370 5.868 3.609 1.00 95.06 87 PRO A C 1
ATOM 715 O O . PRO A 1 87 ? -15.279 4.680 3.317 1.00 95.06 87 PRO A O 1
ATOM 718 N N . LEU A 1 88 ? -14.925 6.824 2.787 1.00 95.00 88 LEU A N 1
ATOM 719 C CA . LEU A 1 88 ? -14.293 6.515 1.502 1.00 95.00 88 LEU A CA 1
ATOM 720 C C . LEU A 1 88 ? -12.884 5.917 1.664 1.00 95.00 88 LEU A C 1
ATOM 722 O O . LEU A 1 88 ? -12.475 5.112 0.834 1.00 95.00 88 LEU A O 1
ATOM 726 N N . GLU A 1 89 ? -12.157 6.275 2.725 1.00 96.81 89 GLU A N 1
ATOM 727 C CA . GLU A 1 89 ? -10.838 5.707 3.042 1.00 96.81 89 GLU A CA 1
ATOM 728 C C . GLU A 1 89 ? -10.981 4.240 3.458 1.00 96.81 89 GLU A C 1
ATOM 730 O O . GLU A 1 89 ? -10.260 3.394 2.938 1.00 96.81 89 GLU A O 1
ATOM 735 N N . ILE A 1 90 ? -11.977 3.937 4.301 1.00 96.88 90 ILE A N 1
ATOM 736 C CA . ILE A 1 90 ? -12.351 2.566 4.686 1.00 96.88 90 ILE A CA 1
ATOM 737 C C . ILE A 1 90 ? -12.690 1.741 3.443 1.00 96.88 90 ILE A C 1
ATOM 739 O O . ILE A 1 90 ? -12.086 0.700 3.209 1.00 96.88 90 ILE A O 1
ATOM 743 N N . LYS A 1 91 ? -13.616 2.236 2.611 1.00 96.19 91 LYS A N 1
ATOM 744 C CA . LYS A 1 91 ? -14.030 1.559 1.374 1.00 96.19 91 LYS A CA 1
ATOM 745 C C . LYS A 1 91 ? -12.855 1.305 0.430 1.00 96.19 91 LYS A C 1
ATOM 747 O O . LYS A 1 91 ? -12.719 0.206 -0.087 1.00 96.19 91 LYS A O 1
ATOM 752 N N . THR A 1 92 ? -12.002 2.310 0.232 1.00 96.50 92 THR A N 1
ATOM 753 C CA . THR A 1 92 ? -10.807 2.193 -0.617 1.00 96.50 92 THR A CA 1
ATOM 754 C C . THR A 1 92 ? -9.871 1.107 -0.105 1.00 96.50 92 THR A C 1
ATOM 756 O O . THR A 1 92 ? -9.386 0.303 -0.891 1.00 96.50 92 THR A O 1
ATOM 759 N N . LEU A 1 93 ? -9.623 1.076 1.205 1.00 96.31 93 LEU A N 1
ATOM 760 C CA . LEU A 1 93 ? -8.706 0.118 1.801 1.00 96.31 93 LEU A CA 1
ATOM 761 C C . LEU A 1 93 ? -9.245 -1.318 1.760 1.00 96.31 93 LEU A C 1
ATOM 763 O O . LEU A 1 93 ? -8.482 -2.231 1.471 1.00 96.31 93 LEU A O 1
ATOM 767 N N . LEU A 1 94 ? -10.545 -1.513 2.001 1.00 95.69 94 LEU A N 1
ATOM 768 C CA . LEU A 1 94 ? -11.183 -2.828 1.872 1.00 95.69 94 LEU A CA 1
ATOM 769 C C . LEU A 1 94 ? -11.176 -3.317 0.419 1.00 95.69 94 LEU A C 1
ATOM 771 O O . LEU A 1 94 ? -10.817 -4.461 0.177 1.00 95.69 94 LEU A O 1
ATOM 775 N N . ALA A 1 95 ? -11.476 -2.443 -0.547 1.00 95.25 95 ALA A N 1
ATOM 776 C CA . ALA A 1 95 ? -11.396 -2.799 -1.962 1.00 95.25 95 ALA A CA 1
ATOM 777 C C . ALA A 1 95 ? -9.963 -3.168 -2.376 1.00 95.25 95 ALA A C 1
ATOM 779 O O . ALA A 1 95 ? -9.768 -4.156 -3.071 1.00 95.25 95 ALA A O 1
ATOM 780 N N . LEU A 1 96 ? -8.951 -2.412 -1.928 1.00 95.12 96 LEU A N 1
ATOM 781 C CA . LEU A 1 96 ? -7.545 -2.776 -2.140 1.00 95.12 96 LEU A CA 1
ATOM 782 C C . LEU A 1 96 ? -7.217 -4.143 -1.534 1.00 95.12 96 LEU A C 1
ATOM 784 O O . LEU A 1 96 ? -6.560 -4.940 -2.188 1.00 95.12 96 LEU A O 1
ATOM 788 N N . TYR A 1 97 ? -7.683 -4.421 -0.316 1.00 94.12 97 TYR A N 1
ATOM 789 C CA . TYR A 1 97 ? -7.461 -5.711 0.332 1.00 94.12 97 TYR A CA 1
ATOM 790 C C . TYR A 1 97 ? -8.048 -6.868 -0.482 1.00 94.12 97 TYR A C 1
ATOM 792 O O . TYR A 1 97 ? -7.331 -7.816 -0.781 1.00 94.12 97 TYR A O 1
ATOM 800 N N . GLU A 1 98 ? -9.303 -6.753 -0.922 1.00 92.00 98 GLU A N 1
ATOM 801 C CA . GLU A 1 98 ? -9.946 -7.748 -1.793 1.00 92.00 98 GLU A CA 1
ATOM 802 C C . GLU A 1 98 ? -9.181 -7.938 -3.110 1.00 92.00 98 GLU A C 1
ATOM 804 O O . GLU A 1 98 ? -8.859 -9.066 -3.473 1.00 92.00 98 GLU A O 1
ATOM 809 N N . PHE A 1 99 ? -8.796 -6.843 -3.780 1.00 90.81 99 PHE A N 1
ATOM 810 C CA . PHE A 1 99 ? -8.014 -6.916 -5.018 1.00 90.81 99 PHE A CA 1
ATOM 811 C C . PHE A 1 99 ? -6.708 -7.694 -4.845 1.00 90.81 99 PHE A C 1
ATOM 813 O O . PHE A 1 99 ? -6.331 -8.468 -5.719 1.00 90.81 99 PHE A O 1
ATOM 820 N N . PHE A 1 100 ? -6.006 -7.482 -3.739 1.00 89.69 100 PHE A N 1
ATOM 821 C CA . PHE A 1 100 ? -4.724 -8.122 -3.458 1.00 89.69 100 PHE A CA 1
ATOM 822 C C . PHE A 1 100 ? -4.901 -9.616 -3.142 1.00 89.69 100 PHE A C 1
ATOM 824 O O . PHE A 1 100 ? -4.152 -10.449 -3.656 1.00 89.69 100 PHE A O 1
ATOM 831 N N . GLN A 1 101 ? -5.952 -9.969 -2.395 1.00 87.88 101 GLN A N 1
ATOM 832 C CA . GLN A 1 101 ? -6.321 -11.365 -2.140 1.00 87.88 101 GLN A CA 1
ATOM 833 C C . GLN A 1 101 ? -6.675 -12.116 -3.432 1.00 87.88 101 GLN A C 1
ATOM 835 O O . GLN A 1 101 ? -6.230 -13.248 -3.608 1.00 87.88 101 GLN A O 1
ATOM 840 N N . ASP A 1 102 ? -7.390 -11.485 -4.369 1.00 86.44 102 ASP A N 1
ATOM 841 C CA . ASP A 1 102 ? -7.735 -12.090 -5.667 1.00 86.44 102 ASP A CA 1
ATOM 842 C C . ASP A 1 102 ? -6.503 -12.409 -6.535 1.00 86.44 102 ASP A C 1
ATOM 844 O O . ASP A 1 102 ? -6.551 -13.314 -7.367 1.00 86.44 102 ASP A O 1
ATOM 848 N N . HIS A 1 103 ? -5.397 -11.687 -6.332 1.00 83.44 103 HIS A N 1
ATOM 849 C CA . HIS A 1 103 ? -4.127 -11.900 -7.039 1.00 83.44 103 HIS A CA 1
ATOM 850 C C . HIS A 1 103 ? -3.112 -12.697 -6.206 1.00 83.44 103 HIS A C 1
ATOM 852 O O . HIS A 1 103 ? -1.962 -12.833 -6.616 1.00 83.44 103 HIS A O 1
ATOM 858 N N . TRP A 1 104 ? -3.509 -13.197 -5.027 1.00 83.38 104 TRP A N 1
ATOM 859 C CA . TRP A 1 104 ? -2.623 -13.863 -4.061 1.00 83.38 104 TRP A CA 1
ATOM 860 C C . TRP A 1 104 ? -1.310 -13.104 -3.817 1.00 83.38 104 TRP A C 1
ATOM 862 O O . TRP A 1 104 ? -0.247 -13.707 -3.660 1.00 83.38 104 TRP A O 1
ATOM 872 N N . SER A 1 105 ? -1.385 -11.773 -3.787 1.00 83.19 105 SER A N 1
ATOM 873 C CA . SER A 1 105 ? -0.230 -10.898 -3.625 1.00 83.19 105 SER A CA 1
ATOM 874 C C . SER A 1 105 ? -0.497 -9.840 -2.564 1.00 83.19 105 SER A C 1
ATOM 876 O O . SER A 1 105 ? -1.590 -9.291 -2.483 1.00 83.19 105 SER A O 1
ATOM 878 N N . TYR A 1 106 ? 0.528 -9.503 -1.782 1.00 82.88 106 TYR A N 1
ATOM 879 C CA . TYR A 1 106 ? 0.513 -8.366 -0.857 1.00 82.88 106 TYR A CA 1
ATOM 880 C C . TYR A 1 106 ? 1.112 -7.093 -1.475 1.00 82.88 106 TYR A C 1
ATOM 882 O O . TYR A 1 106 ? 1.175 -6.057 -0.810 1.00 82.88 106 TYR A O 1
ATOM 890 N N . GLU A 1 107 ? 1.524 -7.144 -2.745 1.00 90.81 107 GLU A N 1
ATOM 891 C CA . GLU A 1 107 ? 2.235 -6.071 -3.436 1.00 90.81 107 GLU A CA 1
ATOM 892 C C . GLU A 1 107 ? 1.968 -6.029 -4.947 1.00 90.81 107 GLU A C 1
ATOM 894 O O . GLU A 1 107 ? 1.975 -7.046 -5.638 1.00 90.81 107 GLU A O 1
ATOM 899 N N . MET A 1 108 ? 1.741 -4.827 -5.480 1.00 92.81 108 MET A N 1
ATOM 900 C CA . MET A 1 108 ? 1.515 -4.624 -6.912 1.00 92.81 108 MET A CA 1
ATOM 901 C C . MET A 1 108 ? 1.914 -3.209 -7.340 1.00 92.81 108 MET A C 1
ATOM 903 O O . MET A 1 108 ? 1.842 -2.245 -6.564 1.00 92.81 108 MET A O 1
ATOM 907 N N . VAL A 1 109 ? 2.327 -3.064 -8.599 1.00 94.00 109 VAL A N 1
ATOM 908 C CA . VAL A 1 109 ? 2.585 -1.762 -9.216 1.00 94.00 109 VAL A CA 1
ATOM 909 C C . VAL A 1 109 ? 1.312 -1.236 -9.864 1.00 94.00 109 VAL A C 1
ATOM 911 O O . VAL A 1 109 ? 0.718 -1.878 -10.726 1.00 94.00 109 VAL A O 1
ATOM 914 N N . HIS A 1 110 ? 0.917 -0.022 -9.491 1.00 94.38 110 HIS A N 1
ATOM 915 C CA . HIS A 1 110 ? -0.280 0.626 -10.008 1.00 94.38 110 HIS A CA 1
ATOM 916 C C . HIS A 1 110 ? 0.013 1.964 -10.676 1.00 94.38 110 HIS A C 1
ATOM 918 O O . HIS A 1 110 ? 0.781 2.794 -10.175 1.00 94.38 110 HIS A O 1
ATOM 924 N N . ILE A 1 111 ? -0.727 2.232 -11.750 1.00 94.19 111 ILE A N 1
ATOM 925 C CA . ILE A 1 111 ? -0.840 3.561 -12.346 1.00 94.19 111 ILE A CA 1
ATOM 926 C C . ILE A 1 111 ? -1.691 4.451 -11.427 1.00 94.19 111 ILE A C 1
ATOM 928 O O . ILE A 1 111 ? -2.895 4.245 -11.267 1.00 94.19 111 ILE A O 1
ATOM 932 N N . CYS A 1 112 ? -1.066 5.472 -10.832 1.00 92.94 112 CYS A N 1
ATOM 933 C CA . CYS A 1 112 ? -1.716 6.435 -9.927 1.00 92.94 112 CYS A CA 1
ATOM 934 C C . CYS A 1 112 ? -1.792 7.843 -10.544 1.00 92.94 112 CYS A C 1
ATOM 936 O O . CYS A 1 112 ? -1.634 8.865 -9.860 1.00 92.94 112 CYS A O 1
ATOM 938 N N . SER A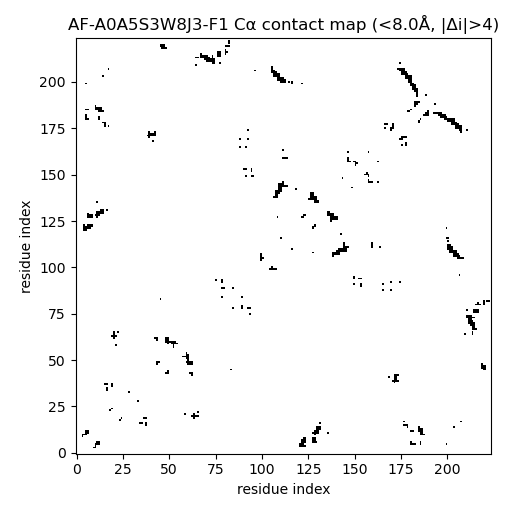 1 113 ? -1.989 7.888 -11.861 1.00 91.38 113 SER A N 1
ATOM 939 C CA . SER A 1 113 ? -2.056 9.095 -12.679 1.00 91.38 113 SER A CA 1
ATOM 940 C C . SER A 1 113 ? -3.178 8.995 -13.708 1.00 91.38 113 SER A C 1
ATOM 942 O O . SER A 1 113 ? -3.688 7.916 -13.994 1.00 91.38 113 SER A O 1
ATOM 944 N N . THR A 1 114 ? -3.562 10.143 -14.257 1.00 90.75 114 THR A N 1
ATOM 945 C CA . THR A 1 114 ? -4.438 10.246 -15.432 1.00 90.75 114 THR A CA 1
ATOM 946 C C . THR A 1 114 ? -3.655 10.267 -16.743 1.00 90.75 114 THR A C 1
ATOM 948 O O . THR A 1 114 ? -4.266 10.286 -17.804 1.00 90.75 114 THR A O 1
ATOM 951 N N . ASN A 1 115 ? -2.323 10.322 -16.680 1.00 87.75 115 ASN A N 1
ATOM 952 C CA . ASN A 1 115 ? -1.476 10.315 -17.867 1.00 87.75 115 ASN A CA 1
ATOM 953 C C . ASN A 1 115 ? -1.530 8.947 -18.545 1.00 87.75 115 ASN A C 1
ATOM 955 O O . ASN A 1 115 ? -1.547 7.922 -17.865 1.00 87.75 115 ASN A O 1
ATOM 959 N N . GLU A 1 116 ? -1.471 8.941 -19.873 1.00 84.31 116 GLU A N 1
ATOM 960 C CA . GLU A 1 116 ? -1.153 7.729 -20.620 1.00 84.31 116 GLU A CA 1
ATOM 961 C C . GLU A 1 116 ? 0.290 7.320 -20.315 1.00 84.31 116 GLU A C 1
ATOM 963 O O . GLU A 1 116 ? 1.210 8.143 -20.345 1.00 84.31 116 GLU A O 1
ATOM 968 N N . ILE A 1 117 ? 0.479 6.048 -19.973 1.00 85.75 117 ILE A N 1
ATOM 969 C CA . ILE A 1 117 ? 1.779 5.484 -19.617 1.00 85.75 117 ILE A CA 1
ATOM 970 C C . ILE A 1 117 ? 2.030 4.312 -20.553 1.00 85.75 117 ILE A C 1
ATOM 972 O O . ILE A 1 117 ? 1.268 3.350 -20.561 1.00 85.75 117 ILE A O 1
ATOM 976 N N . ASN A 1 118 ? 3.114 4.392 -21.324 1.00 86.38 118 ASN A N 1
ATOM 977 C CA . ASN A 1 118 ? 3.617 3.236 -22.049 1.00 86.38 118 ASN A CA 1
ATOM 978 C C . ASN A 1 118 ? 4.435 2.369 -21.081 1.00 86.38 118 ASN A C 1
ATOM 980 O O . ASN A 1 118 ? 5.544 2.756 -20.698 1.00 86.38 118 ASN A O 1
ATOM 984 N N . LEU A 1 119 ? 3.854 1.237 -20.677 1.00 85.62 119 LEU A N 1
ATOM 985 C CA . LEU A 1 119 ? 4.464 0.302 -19.734 1.00 85.62 119 LEU A CA 1
ATOM 986 C C . LEU A 1 119 ? 5.696 -0.409 -20.305 1.00 85.62 119 LEU A C 1
ATOM 988 O O . LEU A 1 119 ? 6.553 -0.770 -19.513 1.00 85.62 119 LEU A O 1
ATOM 992 N N . ASP A 1 120 ? 5.871 -0.474 -21.628 1.00 84.62 120 ASP A N 1
ATOM 993 C CA . ASP A 1 120 ? 7.041 -1.096 -22.278 1.00 84.62 120 ASP A CA 1
ATOM 994 C C . ASP A 1 120 ? 8.373 -0.404 -21.914 1.00 84.62 120 ASP A C 1
ATOM 996 O O . ASP A 1 120 ? 9.460 -0.935 -22.135 1.00 84.62 120 ASP A O 1
ATOM 1000 N N . ASN A 1 121 ? 8.308 0.815 -21.366 1.00 85.38 121 ASN A N 1
ATOM 1001 C CA . ASN A 1 121 ? 9.478 1.579 -20.925 1.00 85.38 121 ASN A CA 1
ATOM 1002 C C . ASN A 1 121 ? 9.881 1.305 -19.465 1.00 85.38 121 ASN A C 1
ATOM 1004 O O . ASN A 1 121 ? 10.806 1.947 -18.951 1.00 85.38 121 ASN A O 1
ATOM 1008 N N . PHE A 1 122 ? 9.163 0.432 -18.763 1.00 88.00 122 PHE A N 1
ATOM 1009 C CA . PHE A 1 122 ? 9.376 0.143 -17.352 1.00 88.00 122 PHE A CA 1
ATOM 1010 C C . PHE A 1 122 ? 9.296 -1.362 -17.101 1.00 88.00 122 PHE A C 1
ATOM 1012 O O . PHE A 1 122 ? 8.624 -2.076 -17.833 1.00 88.00 122 PHE A O 1
ATOM 1019 N N . GLY A 1 123 ? 9.951 -1.835 -16.045 1.00 88.50 123 GLY A N 1
ATOM 1020 C CA . GLY A 1 123 ? 10.026 -3.269 -15.792 1.00 88.50 123 GLY A CA 1
ATOM 1021 C C . GLY A 1 123 ? 10.899 -4.015 -16.803 1.00 88.50 123 GLY A C 1
ATOM 1022 O O . 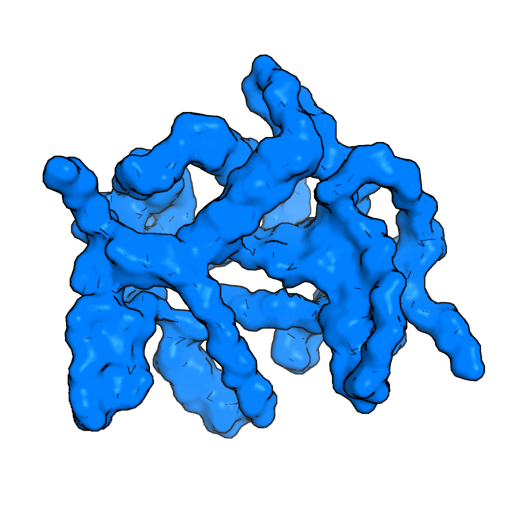GLY A 1 123 ? 11.642 -3.404 -17.582 1.00 88.50 123 GLY A O 1
ATOM 1023 N N . ASP A 1 124 ? 10.763 -5.335 -16.756 1.00 86.50 124 ASP A N 1
ATOM 1024 C CA . ASP A 1 124 ? 11.217 -6.300 -17.757 1.00 86.50 124 ASP A CA 1
ATOM 1025 C C . ASP A 1 124 ? 10.004 -7.046 -18.347 1.00 86.50 124 ASP A C 1
ATOM 1027 O O . ASP A 1 124 ? 8.875 -6.875 -17.882 1.00 86.50 124 ASP A O 1
ATOM 1031 N N . ASP A 1 125 ? 10.241 -7.917 -19.333 1.00 75.50 125 ASP A N 1
ATOM 1032 C CA . ASP A 1 125 ? 9.201 -8.701 -20.025 1.00 75.50 125 ASP A CA 1
ATOM 1033 C C . ASP A 1 125 ? 8.288 -9.501 -19.071 1.00 75.50 125 ASP A C 1
ATOM 1035 O O . ASP A 1 125 ? 7.133 -9.772 -19.396 1.00 75.50 125 ASP A O 1
ATOM 1039 N N . GLU A 1 126 ? 8.794 -9.876 -17.892 1.00 69.25 126 GLU A N 1
ATOM 1040 C CA . GLU A 1 126 ? 8.079 -10.701 -16.911 1.00 69.25 126 GLU A CA 1
ATOM 1041 C C . GLU A 1 126 ? 7.383 -9.885 -15.802 1.00 69.25 126 GLU A C 1
ATOM 1043 O O . GLU A 1 126 ? 6.599 -10.445 -15.037 1.00 69.25 126 GLU A O 1
ATOM 1048 N N . GLY A 1 127 ? 7.619 -8.569 -15.704 1.00 84.38 127 GLY A N 1
ATOM 1049 C CA . GLY A 1 127 ? 7.015 -7.720 -14.671 1.00 84.38 127 GLY A CA 1
ATOM 1050 C C . GLY A 1 127 ? 7.962 -6.664 -14.101 1.00 84.38 127 GLY A C 1
ATOM 1051 O O . GLY A 1 127 ? 8.890 -6.196 -14.759 1.00 84.38 127 GLY A O 1
ATOM 1052 N N . PHE A 1 128 ? 7.710 -6.253 -12.860 1.00 92.38 128 PHE A N 1
ATOM 1053 C CA . PHE A 1 128 ? 8.465 -5.203 -12.183 1.00 92.38 128 PHE A CA 1
ATOM 1054 C C . PHE A 1 128 ? 9.336 -5.763 -11.067 1.00 92.38 128 PHE A C 1
ATOM 1056 O O . PHE A 1 128 ? 8.832 -6.352 -10.121 1.00 92.38 128 PHE A O 1
ATOM 1063 N N . TRP A 1 129 ? 10.636 -5.522 -11.119 1.00 93.69 129 TRP A N 1
ATOM 1064 C CA . TRP A 1 129 ? 11.551 -5.868 -10.046 1.00 93.69 129 TRP A CA 1
ATOM 1065 C C . TRP A 1 129 ? 11.557 -4.802 -8.957 1.00 93.69 129 TRP A C 1
ATOM 1067 O O . TRP A 1 129 ? 11.782 -3.606 -9.200 1.00 93.69 129 TRP A O 1
ATOM 1077 N N . ILE A 1 130 ? 11.349 -5.257 -7.729 1.00 91.69 130 ILE A N 1
ATOM 1078 C CA . ILE A 1 130 ? 11.447 -4.456 -6.516 1.00 91.69 130 ILE A CA 1
ATOM 1079 C C . ILE A 1 130 ? 12.447 -5.093 -5.558 1.00 91.69 130 ILE A C 1
ATOM 1081 O O . ILE A 1 130 ? 12.697 -6.294 -5.610 1.00 91.69 130 ILE A O 1
ATOM 1085 N N . ALA A 1 131 ? 13.039 -4.277 -4.694 1.00 88.44 131 ALA A N 1
ATOM 1086 C CA . ALA A 1 131 ? 14.016 -4.721 -3.716 1.00 88.44 131 ALA A CA 1
ATOM 1087 C C . ALA A 1 131 ? 13.603 -4.305 -2.303 1.00 88.44 131 ALA A C 1
ATOM 1089 O O . ALA A 1 131 ? 13.311 -3.134 -2.049 1.00 88.44 131 ALA A O 1
ATOM 1090 N N . GLU A 1 132 ? 13.650 -5.261 -1.380 1.00 83.44 132 GLU A N 1
ATOM 1091 C CA . GLU A 1 132 ? 13.467 -5.069 0.057 1.00 83.44 132 GLU A CA 1
ATOM 1092 C C . GLU A 1 132 ? 14.690 -5.619 0.798 1.00 83.44 132 GLU A C 1
ATOM 1094 O O . GLU A 1 132 ? 14.919 -6.830 0.879 1.00 83.44 132 GLU A O 1
ATOM 1099 N N . GLY A 1 133 ? 15.533 -4.721 1.312 1.00 75.31 133 GLY A N 1
ATOM 1100 C CA . GLY A 1 133 ? 16.806 -5.098 1.922 1.00 75.31 133 GLY A CA 1
ATOM 1101 C C . GLY A 1 133 ? 17.724 -5.835 0.938 1.00 75.31 133 GLY A C 1
ATOM 1102 O O . GLY A 1 133 ? 18.280 -5.229 0.027 1.00 75.31 133 GLY A O 1
ATOM 1103 N N . ASN A 1 134 ? 17.916 -7.143 1.143 1.00 74.06 134 ASN A N 1
ATOM 1104 C CA . ASN A 1 134 ? 18.738 -7.994 0.264 1.00 74.06 134 ASN A CA 1
ATOM 1105 C C . ASN A 1 134 ? 17.918 -8.898 -0.661 1.00 74.06 134 ASN A C 1
ATOM 1107 O O . ASN A 1 134 ? 18.503 -9.717 -1.370 1.00 74.06 134 ASN A O 1
ATOM 1111 N N . THR A 1 135 ? 16.596 -8.798 -0.601 1.00 82.56 135 THR A N 1
ATOM 1112 C CA . THR A 1 135 ? 15.690 -9.617 -1.395 1.00 82.56 135 THR A CA 1
ATOM 1113 C C . THR A 1 135 ? 15.219 -8.793 -2.581 1.00 82.56 135 THR A C 1
ATOM 1115 O O . THR A 1 135 ? 14.828 -7.641 -2.412 1.00 82.56 135 THR A O 1
ATOM 1118 N N . GLU A 1 136 ? 15.258 -9.381 -3.771 1.00 89.06 136 GLU A N 1
ATOM 1119 C CA . GLU A 1 136 ? 14.667 -8.815 -4.982 1.00 89.06 136 GLU A CA 1
ATOM 1120 C C . GLU A 1 136 ? 13.525 -9.745 -5.418 1.00 89.06 136 GLU A C 1
ATOM 1122 O O . GLU A 1 136 ? 13.708 -10.964 -5.469 1.00 89.06 136 GLU A O 1
ATOM 1127 N N . SER A 1 137 ? 12.344 -9.183 -5.671 1.00 90.44 137 SER A N 1
ATOM 1128 C CA . SER A 1 137 ? 11.151 -9.911 -6.109 1.00 90.44 137 SER A CA 1
ATOM 1129 C C . SER A 1 137 ? 10.579 -9.288 -7.375 1.00 90.44 137 SER A C 1
ATOM 1131 O O . SER A 1 137 ? 10.722 -8.089 -7.629 1.00 90.44 137 SER A O 1
ATOM 1133 N N . LEU A 1 138 ? 9.939 -10.132 -8.177 1.00 92.00 138 LEU A N 1
ATOM 1134 C CA . LEU A 1 138 ? 9.174 -9.720 -9.339 1.00 92.00 138 LEU A CA 1
ATOM 1135 C C . LEU A 1 138 ? 7.717 -9.528 -8.918 1.00 92.00 138 LEU A C 1
ATOM 1137 O O . LEU A 1 138 ? 7.129 -10.421 -8.310 1.00 92.00 138 LEU A O 1
ATOM 1141 N N . VAL A 1 139 ? 7.142 -8.378 -9.253 1.00 91.50 139 VAL A N 1
ATOM 1142 C CA . VAL A 1 139 ? 5.747 -8.047 -8.970 1.00 91.50 139 VAL A CA 1
ATOM 1143 C C . VAL A 1 139 ? 4.997 -7.653 -10.227 1.00 91.50 139 VAL A C 1
ATOM 1145 O O . VAL A 1 139 ? 5.550 -7.098 -11.181 1.00 91.50 139 VAL A O 1
ATOM 1148 N N . GLU A 1 140 ? 3.700 -7.919 -10.202 1.00 90.06 140 GLU A N 1
ATOM 1149 C CA . GLU A 1 140 ? 2.808 -7.588 -11.299 1.00 90.06 140 GLU A CA 1
ATOM 1150 C C . GLU A 1 140 ? 2.593 -6.075 -11.427 1.00 90.06 140 GLU A C 1
ATOM 1152 O O . GLU A 1 140 ? 2.624 -5.309 -10.453 1.00 90.06 140 GLU A O 1
ATOM 1157 N N . VAL A 1 141 ? 2.324 -5.649 -12.660 1.00 89.06 141 VAL A N 1
ATOM 1158 C CA . VAL A 1 141 ? 1.935 -4.279 -12.986 1.00 89.06 141 VAL A CA 1
ATOM 1159 C C . VAL A 1 141 ? 0.496 -4.283 -13.466 1.00 89.06 141 VAL A C 1
ATOM 1161 O O . VAL A 1 141 ? 0.171 -4.888 -14.486 1.00 89.06 141 VAL A O 1
ATOM 1164 N N . ASN A 1 142 ? -0.3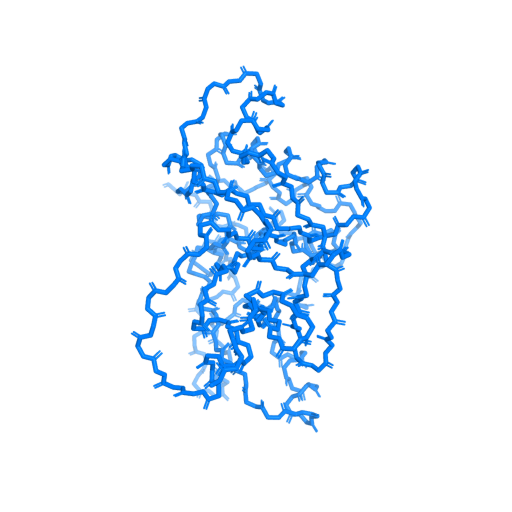69 -3.549 -12.773 1.00 88.75 142 ASN A N 1
ATOM 1165 C CA . ASN A 1 142 ? -1.726 -3.343 -13.244 1.00 88.75 142 ASN A CA 1
ATOM 1166 C C . ASN A 1 142 ? -1.762 -2.215 -14.280 1.00 88.75 142 ASN A C 1
ATOM 1168 O O . ASN A 1 142 ? -1.442 -1.059 -13.979 1.00 88.75 142 ASN A O 1
ATOM 1172 N N . ASN A 1 143 ? -2.175 -2.555 -15.500 1.00 88.25 143 ASN A N 1
ATOM 1173 C CA . ASN A 1 143 ? -2.249 -1.621 -16.621 1.00 88.25 143 ASN A CA 1
ATOM 1174 C C . ASN A 1 143 ? -3.506 -0.737 -16.616 1.00 88.25 143 ASN A C 1
ATOM 1176 O O . ASN A 1 143 ? -3.597 0.198 -17.413 1.00 88.25 143 ASN A O 1
ATOM 1180 N N . VAL A 1 144 ? -4.455 -0.984 -15.710 1.00 91.44 144 VAL A N 1
ATOM 1181 C CA . VAL A 1 144 ? -5.617 -0.121 -15.509 1.00 91.44 144 VAL A CA 1
ATOM 1182 C C . VAL A 1 144 ? -5.303 0.897 -14.406 1.00 91.44 144 VAL A C 1
ATOM 1184 O O . VAL A 1 144 ? -4.879 0.514 -13.311 1.00 91.44 144 VAL A O 1
ATOM 1187 N N . PRO A 1 145 ? -5.537 2.204 -14.635 1.00 93.56 145 PRO A N 1
ATOM 1188 C CA . PRO A 1 145 ? -5.401 3.211 -13.593 1.00 93.56 145 PRO A CA 1
ATOM 1189 C C . PRO A 1 145 ? -6.192 2.862 -12.332 1.00 93.56 145 PRO A C 1
ATOM 1191 O O . PRO A 1 145 ? -7.392 2.583 -12.383 1.00 93.56 145 PRO A O 1
ATOM 1194 N N . LEU A 1 146 ? -5.537 2.943 -11.173 1.00 95.06 146 LEU A N 1
ATOM 1195 C CA . LEU A 1 146 ? -6.106 2.468 -9.910 1.00 95.06 146 LEU A CA 1
ATOM 1196 C C . LEU A 1 146 ? -7.410 3.184 -9.533 1.00 95.06 146 LEU A C 1
ATOM 1198 O O . LEU A 1 146 ? -8.310 2.577 -8.961 1.00 95.06 146 LEU A O 1
ATOM 1202 N N . TYR A 1 147 ? -7.551 4.462 -9.892 1.00 94.81 147 TYR A N 1
ATOM 1203 C CA . TYR A 1 147 ? -8.789 5.207 -9.647 1.00 94.81 147 TYR A CA 1
ATOM 1204 C C . TYR A 1 147 ? -9.978 4.665 -10.453 1.00 94.81 147 TYR A C 1
ATOM 1206 O O . TYR A 1 147 ? -11.105 4.733 -9.973 1.00 94.81 147 TYR A O 1
ATOM 1214 N N . GLN A 1 148 ? -9.738 4.087 -11.635 1.00 94.56 148 GLN A N 1
ATOM 1215 C CA . GLN A 1 148 ? -10.777 3.440 -12.437 1.00 94.56 148 GLN A CA 1
ATOM 1216 C C . GLN A 1 148 ? -11.140 2.072 -11.857 1.00 94.56 148 GLN A C 1
ATOM 1218 O O . GLN A 1 148 ? -12.324 1.766 -11.727 1.00 94.56 148 GLN A O 1
ATOM 1223 N N . LEU A 1 149 ? -10.136 1.283 -11.452 1.00 93.69 149 LEU A N 1
ATOM 1224 C CA . LEU A 1 149 ? -10.347 -0.009 -10.786 1.00 93.69 149 LEU A CA 1
ATOM 1225 C C . LEU A 1 149 ? -11.187 0.151 -9.519 1.00 93.69 149 LEU A C 1
ATOM 1227 O O . LEU A 1 149 ? -12.231 -0.485 -9.374 1.00 93.69 149 LEU A O 1
ATOM 1231 N N . LEU A 1 150 ? -10.769 1.059 -8.635 1.00 94.56 150 LEU A N 1
ATOM 1232 C CA . LEU A 1 150 ? -11.470 1.329 -7.385 1.00 94.56 150 LEU A CA 1
ATOM 1233 C C . LEU A 1 150 ? -12.814 2.012 -7.619 1.00 94.56 150 LEU A C 1
ATOM 1235 O O . LEU A 1 150 ? -13.775 1.688 -6.930 1.00 94.56 150 LEU A O 1
ATOM 1239 N N . GLY A 1 151 ? -12.914 2.923 -8.590 1.00 93.00 151 GLY A N 1
ATOM 1240 C CA . GLY A 1 151 ? -14.183 3.570 -8.914 1.00 93.00 151 GLY A CA 1
ATOM 1241 C C . GLY A 1 151 ? -15.241 2.563 -9.370 1.00 93.00 151 GLY A C 1
ATOM 1242 O O . GLY A 1 151 ? -16.380 2.593 -8.900 1.00 93.00 151 GLY A O 1
ATOM 1243 N N . LYS A 1 152 ? -14.837 1.595 -10.202 1.00 92.62 152 LYS A N 1
ATOM 1244 C CA . LYS A 1 152 ? -15.689 0.477 -10.617 1.00 92.62 152 LYS A CA 1
ATOM 1245 C C . LYS A 1 152 ? -16.063 -0.422 -9.437 1.00 92.62 152 LYS A C 1
ATOM 1247 O O . LYS A 1 152 ? -17.245 -0.697 -9.256 1.00 92.62 152 LYS A O 1
ATOM 1252 N N . ALA A 1 153 ? -15.087 -0.853 -8.635 1.00 92.12 153 ALA A N 1
ATOM 1253 C CA . ALA A 1 153 ? -15.325 -1.739 -7.490 1.00 92.12 153 ALA A CA 1
ATOM 1254 C C . ALA A 1 153 ? -16.267 -1.114 -6.449 1.00 92.12 153 ALA A C 1
ATOM 1256 O O . ALA A 1 153 ? -17.149 -1.774 -5.910 1.00 92.12 153 ALA A O 1
ATOM 1257 N N . LEU A 1 154 ? -16.116 0.187 -6.204 1.00 92.06 154 LEU A N 1
ATOM 1258 C CA . LEU A 1 154 ? -16.897 0.925 -5.216 1.00 92.06 154 LEU A CA 1
ATOM 1259 C C . LEU A 1 154 ? -18.204 1.501 -5.772 1.00 92.06 154 LEU A C 1
ATOM 1261 O O . LEU A 1 154 ? -18.952 2.125 -5.015 1.00 92.06 154 LEU A O 1
ATOM 1265 N N . ASN A 1 155 ? -18.466 1.310 -7.069 1.00 92.88 155 ASN A N 1
ATOM 1266 C CA . ASN A 1 155 ? -19.581 1.909 -7.799 1.00 92.88 155 ASN A CA 1
ATOM 1267 C C . ASN A 1 155 ? -19.712 3.420 -7.516 1.00 92.88 155 ASN A C 1
ATOM 1269 O O . ASN A 1 155 ? -20.779 3.922 -7.156 1.00 92.88 155 ASN A O 1
ATOM 1273 N N . THR A 1 156 ? -18.588 4.136 -7.591 1.00 89.94 156 THR A N 1
ATOM 1274 C CA . THR A 1 156 ? -18.509 5.573 -7.305 1.00 89.94 156 THR A CA 1
ATOM 1275 C C . THR A 1 156 ? -17.394 6.224 -8.108 1.00 89.94 156 THR A C 1
ATOM 1277 O O . THR A 1 156 ? -16.327 5.647 -8.295 1.00 89.94 156 THR A O 1
ATOM 1280 N N . ASP A 1 157 ? -17.585 7.480 -8.499 1.00 89.69 157 ASP A N 1
ATOM 1281 C CA . ASP A 1 157 ? -16.517 8.242 -9.135 1.00 89.69 157 ASP A CA 1
ATOM 1282 C C . ASP A 1 157 ? -15.493 8.703 -8.093 1.00 89.69 157 ASP A C 1
ATOM 1284 O O . ASP A 1 157 ? -15.822 9.383 -7.116 1.00 89.69 157 ASP A O 1
ATOM 1288 N N . ILE A 1 158 ? -14.227 8.343 -8.306 1.00 92.06 158 ILE A N 1
ATOM 1289 C CA . ILE A 1 158 ? -13.098 8.794 -7.490 1.00 92.06 158 ILE A CA 1
ATOM 1290 C C . ILE A 1 158 ? -12.088 9.435 -8.429 1.00 92.06 158 ILE A C 1
ATOM 1292 O O . ILE A 1 158 ? -11.514 8.772 -9.289 1.00 92.06 158 ILE A O 1
ATOM 1296 N N . SER A 1 159 ? -11.840 10.734 -8.264 1.00 94.56 159 SER A N 1
ATOM 1297 C CA . SER A 1 159 ? -10.793 11.394 -9.042 1.00 94.56 159 SER A CA 1
ATOM 1298 C C . SER A 1 159 ? -9.411 10.881 -8.632 1.00 94.56 159 SER A C 1
ATOM 1300 O O . SER A 1 159 ? -9.162 10.583 -7.460 1.00 94.56 159 SER A O 1
ATOM 1302 N N . ASN A 1 160 ? -8.472 10.847 -9.579 1.00 94.31 160 ASN A N 1
ATOM 1303 C CA . ASN A 1 160 ? -7.094 10.449 -9.293 1.00 94.31 160 ASN A CA 1
ATOM 1304 C C . ASN A 1 160 ? -6.450 11.309 -8.186 1.00 94.31 160 ASN A C 1
ATOM 1306 O O . ASN A 1 160 ? -5.709 10.799 -7.348 1.00 94.31 160 ASN A O 1
ATOM 1310 N N . GLU A 1 161 ? -6.753 12.610 -8.134 1.00 94.69 161 GLU A N 1
ATOM 1311 C CA . GLU A 1 161 ? -6.275 13.493 -7.063 1.00 94.69 161 GLU A CA 1
ATOM 1312 C C . GLU A 1 161 ? -6.822 13.066 -5.692 1.00 94.69 161 GLU A C 1
ATOM 1314 O O . GLU A 1 161 ? -6.072 12.971 -4.715 1.00 94.69 161 GLU A O 1
ATOM 1319 N N . LYS A 1 162 ? -8.128 12.778 -5.612 1.00 95.62 162 LYS A N 1
ATOM 1320 C CA . LYS A 1 162 ? -8.767 12.346 -4.368 1.00 95.62 162 LYS A CA 1
ATOM 1321 C C . LYS A 1 162 ? -8.225 10.995 -3.911 1.00 95.62 162 LYS A C 1
ATOM 1323 O O . LYS A 1 162 ? -7.910 10.862 -2.728 1.00 95.62 162 LYS A O 1
ATOM 1328 N N . LEU A 1 163 ? -8.055 10.045 -4.832 1.00 96.38 163 LEU A N 1
ATOM 1329 C CA . LEU A 1 163 ? -7.444 8.751 -4.539 1.00 96.38 163 LEU A CA 1
ATOM 1330 C C . LEU A 1 163 ? -6.027 8.924 -3.986 1.00 96.38 163 LEU A C 1
ATOM 1332 O O . LEU A 1 163 ? -5.708 8.368 -2.943 1.00 96.38 163 LEU A O 1
ATOM 1336 N N . ASN A 1 164 ? -5.186 9.740 -4.623 1.00 94.94 164 ASN A N 1
ATOM 1337 C CA . ASN A 1 164 ? -3.819 9.960 -4.149 1.00 94.94 164 ASN A CA 1
ATOM 1338 C C . ASN A 1 164 ? -3.768 10.543 -2.724 1.00 94.94 164 ASN A C 1
ATOM 1340 O O . ASN A 1 164 ? -2.909 10.140 -1.941 1.00 94.94 164 ASN A O 1
ATOM 1344 N N . LYS A 1 165 ? -4.704 11.431 -2.355 1.00 95.69 165 LYS A N 1
ATOM 1345 C CA . LYS A 1 165 ? -4.835 11.934 -0.972 1.00 95.69 165 LYS A CA 1
ATOM 1346 C C . LYS A 1 165 ? -5.234 10.829 0.011 1.00 95.69 165 LYS A C 1
ATOM 1348 O O . LYS A 1 165 ? -4.681 10.776 1.107 1.00 95.69 165 LYS A O 1
ATOM 1353 N N . ILE A 1 166 ? -6.162 9.953 -0.382 1.00 96.81 166 ILE A N 1
ATOM 1354 C CA . ILE A 1 166 ? -6.573 8.788 0.419 1.00 96.81 166 ILE A CA 1
ATOM 1355 C C . ILE A 1 166 ? -5.378 7.857 0.632 1.00 96.81 166 ILE A C 1
ATOM 1357 O O . ILE A 1 166 ? -5.045 7.553 1.770 1.00 96.81 166 ILE A O 1
ATOM 1361 N N . LEU A 1 167 ? -4.683 7.482 -0.442 1.00 95.38 167 LEU A N 1
ATOM 1362 C CA . LEU A 1 167 ? -3.522 6.597 -0.407 1.00 95.38 167 LEU A CA 1
ATOM 1363 C C . LEU A 1 167 ? -2.425 7.118 0.542 1.00 95.38 167 LEU A C 1
ATOM 1365 O O . LEU A 1 167 ? -1.972 6.381 1.411 1.00 95.38 167 LEU A O 1
ATOM 1369 N N . ILE A 1 168 ? -2.056 8.402 0.456 1.00 91.94 168 ILE A N 1
ATOM 1370 C CA . ILE A 1 168 ? -1.073 9.024 1.372 1.00 91.94 168 ILE A CA 1
ATOM 1371 C C . ILE A 1 168 ? -1.524 8.926 2.835 1.00 91.94 168 ILE A C 1
ATOM 1373 O O . ILE A 1 168 ? -0.718 8.690 3.739 1.00 91.94 168 ILE A O 1
ATOM 1377 N N . ARG A 1 169 ? -2.819 9.122 3.087 1.00 93.81 169 ARG A N 1
ATOM 1378 C CA . AR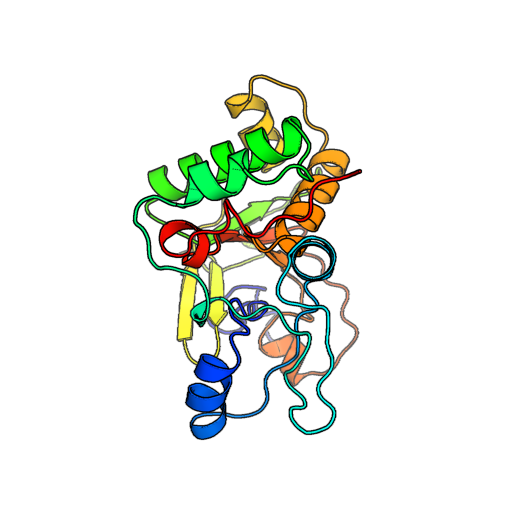G A 1 169 ? -3.373 9.046 4.437 1.00 93.81 169 ARG A CA 1
ATOM 1379 C C . ARG A 1 169 ? -3.364 7.613 4.973 1.00 93.81 169 ARG A C 1
ATOM 1381 O O . ARG A 1 169 ? -3.024 7.423 6.136 1.00 93.81 169 ARG A O 1
ATOM 1388 N N . LEU A 1 170 ? -3.682 6.626 4.137 1.00 95.00 170 LEU A N 1
ATOM 1389 C CA . LEU A 1 170 ? -3.607 5.204 4.485 1.00 95.00 170 LEU A CA 1
ATOM 1390 C C . LEU A 1 170 ? -2.159 4.757 4.755 1.00 95.00 170 LEU A C 1
ATOM 1392 O O . LEU A 1 170 ? -1.931 4.047 5.734 1.00 95.00 170 LEU A O 1
ATOM 1396 N N . ASP A 1 171 ? -1.186 5.242 3.972 1.00 91.06 171 ASP A N 1
ATOM 1397 C CA . ASP A 1 171 ? 0.257 5.055 4.221 1.00 91.06 171 ASP A CA 1
ATOM 1398 C C . ASP A 1 171 ? 0.684 5.664 5.566 1.00 91.06 171 ASP A C 1
ATOM 1400 O O . ASP A 1 171 ? 1.391 5.038 6.352 1.00 91.06 171 ASP A O 1
ATOM 1404 N N . SER A 1 172 ? 0.152 6.841 5.911 1.00 87.88 172 SER A N 1
ATOM 1405 C CA . SER A 1 172 ? 0.425 7.505 7.197 1.00 87.88 172 SER A CA 1
ATOM 1406 C C . SER A 1 172 ? -0.182 6.793 8.417 1.00 87.88 172 SER A C 1
ATOM 1408 O O . SER A 1 172 ? 0.305 6.978 9.536 1.00 87.88 172 SER A O 1
ATOM 1410 N N . PHE A 1 173 ? -1.247 6.006 8.221 1.00 90.38 173 PHE A N 1
ATOM 1411 C CA . PHE A 1 173 ? -1.818 5.100 9.230 1.00 90.38 173 PHE A CA 1
ATOM 1412 C C . PHE A 1 173 ? -1.209 3.695 9.191 1.00 90.38 173 PHE A C 1
ATOM 1414 O O . PHE A 1 173 ? -1.548 2.865 10.032 1.00 90.38 173 PHE A O 1
ATOM 1421 N N . HIS A 1 174 ? -0.301 3.443 8.248 1.00 88.06 174 HIS A N 1
ATOM 1422 C CA . HIS A 1 174 ? 0.402 2.181 8.074 1.00 88.06 174 HIS A CA 1
ATOM 1423 C C . HIS A 1 174 ? -0.484 0.985 7.696 1.00 88.06 174 HIS A C 1
ATOM 1425 O O . HIS A 1 174 ? -0.129 -0.160 7.964 1.00 88.06 174 HIS A O 1
ATOM 1431 N N . TYR A 1 175 ? -1.637 1.228 7.071 1.00 92.50 175 TYR A N 1
ATOM 1432 C CA . TYR A 1 175 ? -2.433 0.147 6.477 1.00 92.50 175 TYR A CA 1
ATOM 1433 C C . TYR A 1 175 ? -1.832 -0.364 5.172 1.00 92.50 175 TYR A C 1
ATOM 1435 O O . TYR A 1 175 ? -1.962 -1.539 4.838 1.00 92.50 175 TYR A O 1
ATOM 1443 N N . ILE A 1 176 ? -1.173 0.540 4.454 1.00 93.12 176 ILE A N 1
ATOM 1444 C CA . ILE A 1 176 ? -0.418 0.255 3.244 1.00 93.12 176 ILE A CA 1
ATOM 1445 C C . ILE A 1 176 ? 0.949 0.929 3.331 1.00 93.12 176 ILE A C 1
ATOM 1447 O O . ILE A 1 176 ? 1.138 1.844 4.131 1.00 93.12 176 ILE A O 1
ATOM 1451 N N . SER A 1 177 ? 1.867 0.511 2.472 1.00 90.12 177 SER A N 1
ATOM 1452 C CA . SER A 1 177 ? 3.101 1.223 2.160 1.00 90.12 177 SER A CA 1
ATOM 1453 C C . SER A 1 177 ? 3.062 1.660 0.704 1.00 90.12 177 SER A C 1
ATOM 1455 O O . SER A 1 177 ? 2.646 0.902 -0.175 1.00 90.12 177 SER A O 1
ATOM 1457 N N . ILE A 1 178 ? 3.482 2.897 0.445 1.00 90.62 178 ILE A N 1
ATOM 1458 C CA . ILE A 1 178 ? 3.538 3.447 -0.911 1.00 90.62 178 ILE A CA 1
ATOM 1459 C C . ILE A 1 178 ? 4.969 3.827 -1.255 1.00 90.62 178 ILE A C 1
ATOM 1461 O O . ILE A 1 178 ? 5.537 4.749 -0.663 1.00 90.62 178 ILE A O 1
ATOM 1465 N N . THR A 1 179 ? 5.498 3.192 -2.296 1.00 90.31 179 THR A N 1
ATOM 1466 C CA . THR A 1 179 ? 6.791 3.545 -2.884 1.00 90.31 179 THR A CA 1
ATOM 1467 C C . THR A 1 179 ? 6.564 4.095 -4.290 1.00 90.31 179 THR A C 1
ATOM 1469 O O . THR A 1 179 ? 6.114 3.360 -5.170 1.00 90.31 179 THR A O 1
ATOM 1472 N N . PRO A 1 180 ? 6.829 5.387 -4.555 1.00 89.44 180 PRO A N 1
ATOM 1473 C CA . PRO A 1 180 ? 6.741 5.897 -5.912 1.00 89.44 180 PRO A CA 1
ATOM 1474 C C . PRO A 1 180 ? 7.869 5.307 -6.764 1.00 89.44 180 PRO A C 1
ATOM 1476 O O . PRO A 1 180 ? 9.020 5.248 -6.331 1.00 89.44 180 PRO A O 1
ATOM 1479 N N . VAL A 1 181 ? 7.535 4.906 -7.989 1.00 89.56 181 VAL A N 1
ATOM 1480 C CA . VAL A 1 181 ? 8.506 4.432 -8.977 1.00 89.56 181 VAL A CA 1
ATOM 1481 C C . VAL A 1 181 ? 9.176 5.653 -9.595 1.00 89.56 181 VAL A C 1
ATOM 1483 O O . VAL A 1 181 ? 8.623 6.342 -10.463 1.00 89.56 181 VAL A O 1
ATOM 1486 N N . THR A 1 182 ? 10.371 5.952 -9.109 1.00 87.44 182 THR A N 1
ATOM 1487 C CA . THR A 1 182 ? 11.199 7.044 -9.613 1.00 87.44 182 THR A CA 1
ATOM 1488 C C . THR A 1 182 ? 12.642 6.588 -9.722 1.00 87.44 182 THR A C 1
ATOM 1490 O O . THR A 1 182 ? 13.031 5.562 -9.161 1.00 87.44 182 THR A O 1
ATOM 1493 N N . PHE A 1 183 ? 13.449 7.358 -10.447 1.00 84.62 183 PHE A N 1
ATOM 1494 C CA . PHE A 1 183 ? 14.876 7.080 -10.526 1.00 84.62 183 PHE A CA 1
ATOM 1495 C C . PHE A 1 183 ? 15.540 7.155 -9.151 1.00 84.62 183 PHE A C 1
ATOM 1497 O O . PHE A 1 183 ? 16.333 6.281 -8.822 1.00 84.62 183 PHE A O 1
ATOM 1504 N N . GLU A 1 184 ? 15.168 8.125 -8.319 1.00 82.62 184 GLU A N 1
ATOM 1505 C CA . GLU A 1 184 ? 15.717 8.298 -6.970 1.00 82.62 184 GLU A CA 1
ATOM 1506 C C . GLU A 1 184 ? 15.469 7.087 -6.064 1.00 82.62 184 GLU A C 1
ATOM 1508 O O . GLU A 1 184 ? 16.310 6.782 -5.225 1.00 82.62 184 GLU A O 1
ATOM 1513 N N . ASN A 1 185 ? 14.363 6.371 -6.278 1.00 84.06 185 ASN A N 1
ATOM 1514 C CA . ASN A 1 185 ? 14.030 5.148 -5.550 1.00 84.06 185 ASN A CA 1
ATOM 1515 C C . ASN A 1 185 ? 14.527 3.875 -6.250 1.00 84.06 185 ASN A C 1
ATOM 1517 O O . ASN A 1 185 ? 14.150 2.781 -5.857 1.00 84.06 185 ASN A O 1
ATOM 1521 N N . SER A 1 186 ? 15.342 3.979 -7.297 1.00 87.00 186 SER A N 1
ATOM 1522 C CA . SER A 1 186 ? 15.902 2.817 -7.992 1.00 87.00 186 SER A CA 1
ATOM 1523 C C . SER A 1 186 ? 17.318 2.503 -7.511 1.00 87.00 186 SER A C 1
ATOM 1525 O O . SER A 1 186 ? 18.052 3.403 -7.088 1.00 87.00 186 SER A O 1
ATOM 1527 N N . LYS A 1 187 ? 17.740 1.237 -7.611 1.00 87.12 187 LYS A N 1
ATOM 1528 C CA . LYS A 1 187 ? 19.091 0.783 -7.229 1.00 87.12 187 LYS A CA 1
ATOM 1529 C C . LYS A 1 187 ? 20.193 1.644 -7.853 1.00 87.12 187 LYS A C 1
ATOM 1531 O O . LYS A 1 187 ? 21.121 2.082 -7.168 1.00 87.12 187 LYS A O 1
ATOM 1536 N N . ILE A 1 188 ? 20.063 1.943 -9.147 1.00 87.00 188 ILE A N 1
ATOM 1537 C CA . ILE A 1 188 ? 21.007 2.797 -9.868 1.00 87.00 188 ILE A CA 1
ATOM 1538 C C . ILE A 1 188 ? 20.929 4.235 -9.350 1.00 87.00 188 ILE A C 1
ATOM 1540 O O . ILE A 1 188 ? 21.972 4.823 -9.058 1.00 87.00 188 ILE A O 1
ATOM 1544 N N . GLY A 1 189 ? 19.735 4.809 -9.203 1.00 80.94 189 GLY A N 1
ATOM 1545 C CA . GLY A 1 189 ? 19.611 6.207 -8.785 1.00 80.94 189 GLY A CA 1
ATOM 1546 C C . GLY A 1 189 ? 20.129 6.487 -7.377 1.00 80.94 189 GLY A C 1
ATOM 1547 O O . GLY A 1 189 ? 20.827 7.488 -7.192 1.00 80.94 189 GLY A O 1
ATOM 1548 N N . ILE A 1 190 ? 19.916 5.575 -6.423 1.00 76.94 190 ILE A N 1
ATOM 1549 C CA . ILE A 1 190 ? 20.503 5.675 -5.076 1.00 76.94 190 ILE A CA 1
ATOM 1550 C C . ILE A 1 190 ? 22.034 5.651 -5.152 1.00 76.94 190 ILE A C 1
ATOM 1552 O O . ILE A 1 190 ? 22.697 6.497 -4.546 1.00 76.94 190 ILE A O 1
ATOM 1556 N N . SER A 1 191 ? 22.611 4.729 -5.933 1.00 74.69 191 SER A N 1
ATOM 1557 C CA . SER A 1 191 ? 24.072 4.625 -6.078 1.00 74.69 191 SER A CA 1
ATOM 1558 C C . SER A 1 191 ? 24.701 5.859 -6.737 1.00 74.69 191 SER A C 1
ATOM 1560 O O . SER A 1 191 ? 25.836 6.219 -6.422 1.00 74.69 191 SER A O 1
ATOM 1562 N N . GLN A 1 192 ? 23.958 6.533 -7.620 1.00 78.00 192 GLN A N 1
ATOM 1563 C CA . GLN A 1 192 ? 24.451 7.666 -8.401 1.00 78.00 192 GLN A CA 1
ATOM 1564 C C . GLN A 1 192 ? 24.210 9.035 -7.749 1.00 78.00 192 GLN A C 1
ATOM 1566 O O . GLN A 1 192 ? 24.771 10.007 -8.236 1.00 78.00 192 GLN A O 1
ATOM 1571 N N . LYS A 1 193 ? 23.434 9.156 -6.658 1.00 64.25 193 LYS A N 1
ATOM 1572 C CA . LYS A 1 193 ? 23.213 10.425 -5.916 1.00 64.25 193 LYS A CA 1
ATOM 1573 C C . LYS A 1 193 ? 22.899 11.646 -6.818 1.00 64.25 193 LYS A C 1
ATOM 1575 O O . LYS A 1 193 ? 23.413 12.742 -6.581 1.00 64.25 193 LYS A O 1
ATOM 1580 N N . HIS A 1 194 ? 22.090 11.482 -7.872 1.00 62.16 194 HIS A N 1
ATOM 1581 C CA . HIS A 1 194 ? 21.900 12.506 -8.917 1.00 62.16 194 HIS A CA 1
ATOM 1582 C C . HIS A 1 194 ? 20.434 12.884 -9.227 1.00 62.16 194 HIS A C 1
ATOM 1584 O O . HIS A 1 194 ? 19.523 12.068 -9.140 1.00 62.16 194 HIS A O 1
ATOM 1590 N N . ASN A 1 195 ? 20.264 14.143 -9.670 1.00 51.72 195 ASN A N 1
ATOM 1591 C CA . ASN A 1 195 ? 19.029 14.920 -9.911 1.00 51.72 195 ASN A CA 1
ATOM 1592 C C . ASN A 1 195 ? 18.241 14.551 -11.195 1.00 51.72 195 ASN A C 1
ATOM 1594 O O . ASN A 1 195 ? 17.891 15.437 -11.984 1.00 51.72 195 ASN A O 1
ATOM 1598 N N . LYS A 1 196 ? 17.974 13.271 -11.469 1.00 59.47 196 LYS A N 1
ATOM 1599 C CA . LYS A 1 196 ? 17.100 12.902 -12.599 1.00 59.47 196 LYS A CA 1
ATOM 1600 C C . LYS A 1 196 ? 15.649 12.767 -12.147 1.00 59.47 196 LYS A C 1
ATOM 1602 O O . LYS A 1 196 ? 15.242 11.698 -11.720 1.00 59.47 196 LYS A O 1
ATOM 1607 N N . ASN A 1 197 ? 14.854 13.808 -12.400 1.00 58.16 197 ASN A N 1
ATOM 1608 C CA . ASN A 1 197 ? 13.395 13.768 -12.263 1.00 58.16 197 ASN A CA 1
ATOM 1609 C C . ASN A 1 197 ? 12.753 12.900 -13.367 1.00 58.16 197 ASN A C 1
ATOM 1611 O O . ASN A 1 197 ? 12.077 13.417 -14.258 1.00 58.1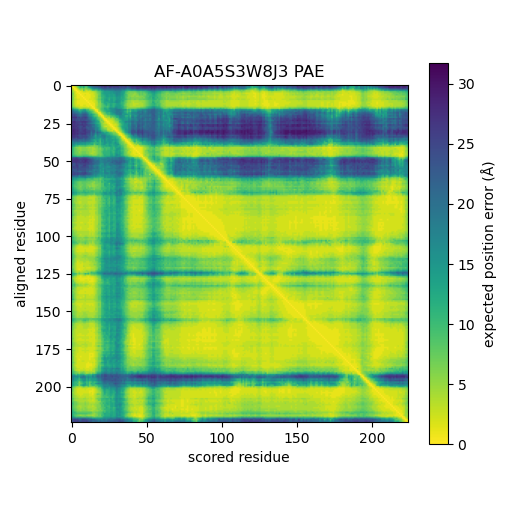6 197 ASN A O 1
ATOM 1615 N N . GLN A 1 198 ? 12.957 11.583 -13.333 1.00 65.25 198 GLN A N 1
ATOM 1616 C CA . GLN A 1 198 ? 12.167 10.645 -14.127 1.00 65.25 198 GLN A CA 1
ATOM 1617 C C . GLN A 1 198 ? 11.039 10.112 -13.245 1.00 65.25 198 GLN A C 1
ATOM 1619 O O . GLN A 1 198 ? 11.259 9.310 -12.337 1.00 65.25 198 GLN A O 1
ATOM 1624 N N . ARG A 1 199 ? 9.818 10.587 -13.502 1.00 64.75 199 ARG A N 1
ATOM 1625 C CA . ARG A 1 199 ? 8.610 10.105 -12.829 1.00 64.75 199 ARG A CA 1
ATOM 1626 C C . ARG A 1 199 ? 7.911 9.110 -13.738 1.00 64.75 199 ARG A C 1
ATOM 1628 O O . ARG A 1 199 ? 7.432 9.493 -14.799 1.00 64.75 199 ARG A O 1
ATOM 1635 N N . ALA A 1 200 ? 7.822 7.858 -13.300 1.00 68.75 200 ALA A N 1
ATOM 1636 C CA . ALA A 1 200 ? 7.070 6.838 -14.023 1.00 68.75 200 ALA A CA 1
ATOM 1637 C C . ALA A 1 200 ? 5.552 7.002 -13.855 1.00 68.75 200 ALA A C 1
ATOM 1639 O O . ALA A 1 200 ? 4.788 6.383 -14.577 1.00 68.75 200 ALA A O 1
ATOM 1640 N N . TYR A 1 201 ? 5.106 7.814 -12.882 1.00 84.88 201 TYR A N 1
ATOM 1641 C CA . TYR A 1 201 ? 3.700 7.916 -12.456 1.00 84.88 201 TYR A CA 1
ATOM 1642 C C . TYR A 1 201 ? 3.087 6.587 -11.971 1.00 84.88 201 TYR A C 1
ATOM 1644 O O . TYR A 1 201 ? 1.875 6.485 -11.760 1.00 84.88 201 TYR A O 1
ATOM 1652 N N . LEU A 1 202 ? 3.954 5.606 -11.726 1.00 91.56 202 LEU A N 1
ATOM 1653 C CA . LEU A 1 202 ? 3.662 4.327 -11.110 1.00 91.56 202 LEU A CA 1
ATOM 1654 C C . LEU A 1 202 ? 3.973 4.394 -9.613 1.00 91.56 202 LEU A C 1
ATOM 1656 O O . LEU A 1 202 ? 4.845 5.151 -9.163 1.00 91.56 202 LEU A O 1
ATOM 1660 N N . LYS A 1 203 ? 3.256 3.594 -8.833 1.00 93.75 203 LYS A N 1
ATOM 1661 C CA . LYS A 1 203 ? 3.512 3.394 -7.408 1.00 93.75 203 LYS A CA 1
ATOM 1662 C C . LYS A 1 203 ? 3.465 1.909 -7.105 1.00 93.75 203 LYS A C 1
ATOM 1664 O O . LYS A 1 203 ? 2.506 1.254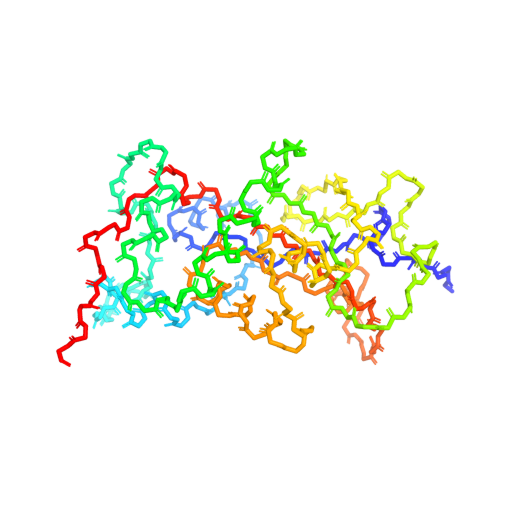 -7.501 1.00 93.75 203 LYS A O 1
ATOM 1669 N N . VAL A 1 204 ? 4.456 1.415 -6.375 1.00 94.19 204 VAL A N 1
ATOM 1670 C CA . VAL A 1 204 ? 4.330 0.137 -5.678 1.00 94.19 204 VAL A CA 1
ATOM 1671 C C . VAL A 1 204 ? 3.439 0.386 -4.466 1.00 94.19 204 VAL A C 1
ATOM 1673 O O . VAL A 1 204 ? 3.737 1.272 -3.655 1.00 94.19 204 VAL A O 1
ATOM 1676 N N . ILE A 1 205 ? 2.331 -0.341 -4.377 1.00 94.50 205 ILE A N 1
ATOM 1677 C CA . ILE A 1 205 ? 1.431 -0.326 -3.224 1.00 94.50 205 ILE A CA 1
ATOM 1678 C C . ILE A 1 205 ? 1.509 -1.696 -2.574 1.00 94.50 205 ILE A C 1
ATOM 1680 O O . ILE A 1 205 ? 1.431 -2.713 -3.260 1.00 94.50 205 ILE A O 1
ATOM 1684 N N . GLN A 1 206 ? 1.681 -1.701 -1.259 1.00 92.38 206 GLN A N 1
ATOM 1685 C CA . GLN A 1 206 ? 1.841 -2.919 -0.478 1.00 92.38 206 GLN A CA 1
ATOM 1686 C C . GLN A 1 206 ? 0.892 -2.860 0.704 1.00 92.38 206 GLN A C 1
ATOM 1688 O O . GLN A 1 206 ? 0.823 -1.830 1.375 1.00 92.38 206 GLN A O 1
ATOM 1693 N N . LEU A 1 207 ? 0.152 -3.930 0.956 1.00 91.56 207 LEU A N 1
ATOM 1694 C CA . LEU A 1 207 ? -0.610 -4.065 2.191 1.00 91.56 207 LEU A CA 1
ATOM 1695 C C . LEU A 1 207 ? 0.360 -4.311 3.350 1.00 91.56 207 LEU A C 1
ATOM 1697 O O . LEU A 1 207 ? 1.378 -4.980 3.193 1.00 91.56 207 LEU A O 1
ATOM 1701 N N . ASN A 1 208 ? 0.052 -3.775 4.527 1.00 88.31 208 ASN A N 1
ATOM 1702 C CA . ASN A 1 208 ? 0.816 -4.114 5.719 1.00 88.31 208 ASN A CA 1
ATOM 1703 C C . ASN A 1 208 ? 0.329 -5.452 6.289 1.00 88.31 208 ASN A C 1
ATOM 1705 O O . ASN A 1 208 ? -0.727 -5.503 6.915 1.00 88.31 208 ASN A O 1
ATOM 1709 N N . GLU A 1 209 ? 1.126 -6.506 6.132 1.00 84.38 209 GLU A N 1
ATOM 1710 C CA . GLU A 1 209 ? 0.834 -7.867 6.613 1.00 84.38 209 GLU A CA 1
ATOM 1711 C C . GLU A 1 209 ? 0.583 -7.935 8.130 1.00 84.38 209 GLU A C 1
ATOM 1713 O O . GLU A 1 209 ? -0.193 -8.758 8.617 1.00 84.38 209 GLU A O 1
ATOM 1718 N N . LEU A 1 210 ? 1.164 -7.016 8.911 1.00 85.12 210 LEU A N 1
ATOM 1719 C CA . LEU A 1 210 ? 0.904 -6.944 10.351 1.00 85.12 210 LEU A CA 1
ATOM 1720 C C . LEU A 1 210 ? -0.547 -6.555 10.656 1.00 85.12 210 LEU A C 1
ATOM 1722 O O . LEU A 1 210 ? -1.022 -6.817 11.755 1.00 85.12 210 LEU A O 1
ATOM 1726 N N . MET A 1 211 ? -1.277 -5.960 9.710 1.00 87.75 211 MET A N 1
ATOM 1727 C CA . MET A 1 211 ? -2.698 -5.662 9.887 1.00 87.75 211 MET A CA 1
ATOM 1728 C C . MET A 1 211 ? -3.564 -6.925 9.924 1.00 87.75 211 MET A C 1
ATOM 1730 O O . MET A 1 211 ? -4.650 -6.860 10.496 1.00 87.75 211 MET A O 1
ATOM 1734 N N . ASP A 1 212 ? -3.098 -8.052 9.375 1.00 87.12 212 ASP A N 1
ATOM 1735 C CA . ASP A 1 212 ? -3.801 -9.338 9.450 1.00 87.12 212 ASP A CA 1
ATOM 1736 C C . ASP A 1 212 ? -3.618 -10.018 10.812 1.00 87.12 212 ASP A C 1
ATOM 1738 O O . ASP A 1 212 ? -4.536 -10.688 11.288 1.00 87.12 212 ASP A O 1
ATOM 1742 N N . SER A 1 213 ? -2.467 -9.809 11.460 1.00 86.25 213 SER A N 1
ATOM 1743 C CA . SER A 1 213 ? -2.063 -10.542 12.668 1.00 86.25 213 SER A CA 1
ATOM 1744 C C . SER A 1 213 ? -2.041 -9.712 13.954 1.00 86.25 213 SER A C 1
ATOM 1746 O O . SER A 1 213 ? -2.126 -10.279 15.039 1.00 86.25 213 SER A O 1
ATOM 1748 N N . LYS A 1 214 ? -1.945 -8.379 13.881 1.00 87.50 214 LYS A N 1
ATOM 1749 C CA . LYS A 1 214 ? -1.890 -7.490 15.052 1.00 87.50 214 LYS A CA 1
ATOM 1750 C C . LYS A 1 214 ? -3.210 -6.766 15.260 1.00 87.50 214 LYS A C 1
ATOM 1752 O O . LYS A 1 214 ? -3.734 -6.129 14.351 1.00 87.50 214 LYS A O 1
ATOM 1757 N N . ASN A 1 215 ? -3.724 -6.787 16.485 1.00 89.81 215 ASN A N 1
ATOM 1758 C CA . ASN A 1 215 ? -4.998 -6.154 16.813 1.00 89.81 215 ASN A CA 1
ATOM 1759 C C . ASN A 1 215 ? -4.829 -4.685 17.261 1.00 89.81 215 ASN A C 1
ATOM 1761 O O . ASN A 1 215 ? -4.218 -4.400 18.295 1.00 89.81 215 ASN A O 1
ATOM 1765 N N . LEU A 1 216 ? -5.433 -3.756 16.510 1.00 90.19 216 LEU A N 1
ATOM 1766 C CA . LEU A 1 216 ? -5.437 -2.310 16.765 1.00 90.19 216 LEU A CA 1
ATOM 1767 C C . LEU A 1 216 ? -6.762 -1.788 17.359 1.00 90.19 216 LEU A C 1
ATOM 1769 O O . LEU A 1 216 ? -6.896 -0.590 17.607 1.00 90.19 216 LEU A O 1
ATOM 1773 N N . THR A 1 217 ? -7.767 -2.631 17.607 1.00 90.69 217 THR A N 1
ATOM 1774 C CA . THR A 1 217 ? -9.139 -2.142 17.839 1.00 90.69 217 THR A CA 1
ATOM 1775 C C . THR A 1 217 ? -9.296 -1.287 19.094 1.00 90.69 217 THR A C 1
ATOM 1777 O O . THR A 1 217 ? -10.157 -0.413 19.144 1.00 90.69 217 THR A O 1
ATOM 1780 N N . ASN A 1 218 ? -8.456 -1.510 20.108 1.00 87.69 218 ASN A N 1
ATOM 1781 C CA . ASN A 1 218 ? -8.598 -0.892 21.433 1.00 87.69 218 ASN A CA 1
ATOM 1782 C C . ASN A 1 218 ? -7.562 0.207 21.724 1.00 87.69 218 ASN A C 1
ATOM 1784 O O . ASN A 1 218 ? -7.568 0.804 22.812 1.00 87.69 218 ASN A O 1
ATOM 1788 N N . ILE A 1 219 ? -6.666 0.473 20.772 1.00 86.56 219 ILE A N 1
ATOM 1789 C CA . ILE A 1 219 ? -5.548 1.402 20.964 1.00 86.56 219 ILE A CA 1
ATOM 1790 C C . ILE A 1 219 ? -5.836 2.810 20.444 1.00 86.56 219 ILE A C 1
ATOM 1792 O O . ILE A 1 219 ? -5.080 3.724 20.768 1.00 86.56 219 ILE A O 1
ATOM 1796 N N . TRP A 1 220 ? -6.905 3.001 19.667 1.00 90.25 220 TRP A N 1
ATOM 1797 C CA . TRP A 1 220 ? -7.261 4.304 19.114 1.00 90.25 220 TRP A CA 1
ATOM 1798 C C . TRP A 1 220 ? -7.630 5.298 20.219 1.00 90.25 220 TRP A C 1
ATOM 1800 O O . TRP A 1 220 ? -8.371 4.982 21.156 1.00 90.25 220 TRP A O 1
ATOM 1810 N N . LEU A 1 221 ? -7.119 6.520 20.098 1.00 85.62 221 LEU A N 1
ATOM 1811 C CA . LEU A 1 221 ? -7.566 7.655 20.895 1.00 85.62 221 LEU A CA 1
ATOM 1812 C C . LEU A 1 221 ? -8.902 8.142 20.331 1.00 85.62 221 LEU A C 1
ATOM 1814 O O . LEU A 1 221 ? -9.011 8.427 19.137 1.00 85.62 221 LEU A O 1
ATOM 1818 N N . VAL A 1 222 ? -9.927 8.213 21.176 1.00 79.50 222 VAL A N 1
ATOM 1819 C CA . VAL A 1 222 ? -11.251 8.708 20.783 1.00 79.50 222 VAL A CA 1
ATOM 1820 C C . VAL A 1 222 ? -11.184 10.231 20.654 1.00 79.50 222 VAL A C 1
ATOM 1822 O O . VAL A 1 222 ? -10.548 10.893 21.473 1.00 79.50 222 VAL A O 1
ATOM 1825 N N . LYS A 1 223 ? -11.814 10.799 19.617 1.00 63.09 223 LYS A N 1
ATOM 1826 C CA . LYS A 1 223 ? -12.028 12.250 19.554 1.00 63.09 223 LYS A CA 1
ATOM 1827 C C . LYS A 1 223 ? -13.025 12.628 20.649 1.00 63.09 223 LYS A C 1
ATOM 1829 O O . LYS A 1 223 ? -14.178 12.212 20.562 1.00 63.09 223 LYS A O 1
ATOM 1834 N N . ASN A 1 224 ? -12.560 13.359 21.659 1.00 51.81 224 ASN A N 1
ATOM 1835 C CA . ASN A 1 224 ? -13.442 14.077 22.581 1.00 51.81 224 ASN A CA 1
ATOM 1836 C C . ASN A 1 224 ? -14.164 15.210 21.849 1.00 51.81 224 ASN A C 1
ATOM 1838 O O . ASN A 1 224 ? -13.532 15.812 20.947 1.00 51.81 224 ASN A O 1
#

Mean predicted aligned error: 8.46 Å

Foldseek 3Di:
DPPDFQQAPVKAFEFQALDDQPVVVVVCVVPDDDDDDDQLPPQLVWFDQAPDDDPVDNCHRDDHQVPFAWDAQQQLVQLVLAPPDDPVLSLLLVLVVVVCVVVVHQKAKAQLDPDDADCVRHYDPQAGWYDYPPDIDGHHYDNDHSQVSSCVVVVHHDDSVNVVVSLVVCCSSSQKGKDFRALCRIPNNVVVVDDDGDGNSMIMIGGNPSSRTGHPNPGGDDDD

Radius of gyration: 18.22 Å; Cα contacts (8 Å, |Δi|>4): 364; chains: 1; bounding box: 45×29×51 Å

Sequence (224 aa):
MKNVNLGSAENPIILKNKHQDIESEKYYARHKNGDMYIHRPLLQMHTKNNHELDKDDPESGLFAFHKLRDDLDCFTKNVISNPHLQPLEIKTLLALYEFFQDHWSYEMVHICSTNEINLDNFGDDEGFWIAEGNTESLVEVNNVPLYQLLGKALNTDISNEKLNKILIRLDSFHYISITPVTFENSKIGISQKHNKNQRAYLKVIQLNELMDSKNLTNIWLVKN

Nearest PDB structures (foldseek):
  6qfd-assembly1_A  TM=7.476E-01  e=3.011E-01  Halobacterium salinarum NRC-1
  6qil-assembly2_C  TM=7.653E-01  e=1.380E+00  Halobacterium salinarum NRC-1
  1mzb-assembly1_A  TM=7.421E-01  e=1.895E+00  Pseudomonas aeruginosa